Protein AF-A0A8S3ZD71-F1 (afdb_monomer_lite)

Radius of gyration: 23.29 Å; chains: 1; bounding box: 47×66×57 Å

InterPro domains:
  IPR001024 PLAT/LH2 domain [PF01477] (8-64)
  IPR001024 PLAT/LH2 domain [PF01477] (122-186)
  IPR001024 PLAT/LH2 domain [PS50095] (1-66)
  IPR001024 PLAT/LH2 domain [PS50095] (120-187)
  IPR036392 PLAT/LH2 domain superfamily [SSF49723] (3-57)
  IPR036392 PLAT/LH2 domain superfamily [SSF49723] (117-186)
  IPR052970 Inner ear hair cell lipoxygenase homology domain-containing protein [PTHR45901] (2-149)

Secondary structure (DSSP, 8-state):
------------S--EEEEE----SS---EEEEEEEEE-SS-EEEEEEEEEE-TTSTT--SEEEEE-TT--S--TTS------------------------------------PPPS-EEEEEEEEE--SSTT--B-S--EE-EE-STT-B---EE---SS-SSBPTT-EEEEEEEEE--SS--EE-

pLDDT: mean 71.58, std 18.83, range [28.31, 91.5]

Sequence (187 aa):
MDRFVLEAIDLGKLYKMKIRHDNSLINPAWFLDRVEVSDGRDKYVFHCERWLAKNKEDGKIERTLYVKGYDGDMSSSTGTLRSQRFEGSVASLNSMGTSPRPSGRQQAASKENIPEGPTIPYTVKVSTGDGEDNGTDSNVWIRIHGPGKKQTGRKFLELVQQERFEPSSVETFSIEGVDVGEIRSIE

Organism: NCBI:txid100452

Foldseek 3Di:
DDDDDDDDDCPDDFFKDKDFDPCDDDDSKDQDQWDWDDPPPDIFIWGDRDILACPDDPRHRMDMTTGPPDPPDPPRDDDDDDDDDDDDDDDDDDDDDDDDDDDDDDPDPDPPPQADADKDKDKDKDFFAQDQPRKDLDWDWKKWAAPDGDIFPTGTADDDPDNIGGHRDMDIDITIGHCRDDTPDMD

Structure (mmCIF, N/CA/C/O backbone):
data_AF-A0A8S3ZD71-F1
#
_entry.id   AF-A0A8S3ZD71-F1
#
loop_
_atom_site.group_PDB
_atom_site.id
_atom_site.type_symbol
_atom_site.label_atom_id
_atom_site.label_alt_id
_atom_site.label_comp_id
_atom_site.label_asym_id
_atom_site.label_entity_id
_atom_site.label_seq_id
_atom_site.pdbx_PDB_ins_code
_atom_site.Cartn_x
_atom_site.Cartn_y
_atom_site.Cartn_z
_atom_site.occupancy
_atom_site.B_iso_or_equiv
_atom_site.auth_seq_id
_atom_site.auth_comp_id
_atom_site.auth_asym_id
_atom_site.auth_atom_id
_atom_site.pdbx_PDB_model_num
ATOM 1 N N . MET A 1 1 ? 23.411 -7.381 3.455 1.00 57.56 1 MET A N 1
ATOM 2 C CA . MET A 1 1 ? 22.085 -7.001 3.977 1.00 57.56 1 MET A CA 1
ATOM 3 C C . MET A 1 1 ? 21.752 -5.691 3.319 1.00 57.56 1 MET A C 1
ATOM 5 O O . MET A 1 1 ? 22.468 -4.725 3.557 1.00 57.56 1 MET A O 1
ATOM 9 N N . ASP A 1 2 ? 20.735 -5.691 2.472 1.00 67.25 2 ASP A N 1
ATOM 10 C CA . ASP A 1 2 ? 20.299 -4.469 1.811 1.00 67.25 2 ASP A CA 1
ATOM 11 C C . ASP A 1 2 ? 19.441 -3.662 2.782 1.00 67.25 2 ASP A C 1
ATOM 13 O O . ASP A 1 2 ? 18.660 -4.222 3.557 1.00 67.25 2 ASP A O 1
ATOM 17 N N . ARG A 1 3 ? 19.648 -2.346 2.794 1.00 72.06 3 ARG A N 1
ATOM 18 C CA . ARG A 1 3 ? 18.935 -1.415 3.663 1.00 72.06 3 ARG A CA 1
ATOM 19 C C . ARG A 1 3 ? 18.293 -0.357 2.797 1.00 72.06 3 ARG A C 1
ATOM 21 O O . ARG A 1 3 ? 18.967 0.297 2.009 1.00 72.06 3 ARG A O 1
ATOM 28 N N . PHE A 1 4 ? 17.008 -0.165 3.029 1.00 75.94 4 PHE A N 1
ATOM 29 C CA . PHE A 1 4 ? 16.211 0.842 2.363 1.00 75.94 4 PHE A CA 1
ATOM 30 C C . PHE A 1 4 ? 15.562 1.701 3.437 1.00 75.94 4 PHE A C 1
ATOM 32 O O . PHE A 1 4 ? 15.130 1.184 4.470 1.00 75.94 4 PHE A O 1
ATOM 39 N N . VAL A 1 5 ? 15.545 3.008 3.203 1.00 78.12 5 VAL A N 1
ATOM 40 C CA . VAL A 1 5 ? 14.778 3.958 4.002 1.00 78.12 5 VAL A CA 1
ATOM 41 C C . VAL A 1 5 ? 13.603 4.366 3.137 1.00 78.12 5 VAL A C 1
ATOM 43 O O . VAL A 1 5 ? 13.781 4.705 1.970 1.00 78.12 5 VAL A O 1
ATOM 46 N N . LEU A 1 6 ? 12.410 4.242 3.696 1.00 76.88 6 LEU A N 1
ATOM 47 C CA . LEU A 1 6 ? 11.165 4.563 3.026 1.00 76.88 6 LEU A CA 1
ATOM 48 C C . LEU A 1 6 ? 10.455 5.581 3.903 1.00 76.88 6 LEU A C 1
ATOM 50 O O . LEU A 1 6 ? 10.288 5.342 5.101 1.00 76.88 6 LEU A O 1
ATOM 54 N N . GLU A 1 7 ? 10.051 6.699 3.315 1.00 79.19 7 GLU A N 1
ATOM 55 C CA . GLU A 1 7 ? 9.144 7.621 3.982 1.00 79.19 7 GLU A CA 1
ATOM 56 C C . GLU A 1 7 ? 7.738 7.033 3.931 1.00 79.19 7 GLU A C 1
ATOM 58 O O . GLU A 1 7 ? 7.213 6.690 2.871 1.00 79.19 7 GLU A O 1
ATOM 63 N N . ALA A 1 8 ? 7.154 6.848 5.106 1.00 69.50 8 ALA A N 1
ATOM 64 C CA . ALA A 1 8 ? 5.829 6.287 5.260 1.00 69.50 8 ALA A CA 1
ATOM 65 C C . ALA A 1 8 ? 5.117 6.980 6.416 1.00 69.50 8 ALA A C 1
ATOM 67 O O . ALA A 1 8 ? 5.729 7.511 7.343 1.00 69.50 8 ALA A O 1
ATOM 68 N N . ILE A 1 9 ? 3.794 6.947 6.359 1.00 84.31 9 ILE A N 1
ATOM 69 C CA . ILE A 1 9 ? 2.943 7.373 7.463 1.00 84.31 9 ILE A CA 1
ATOM 70 C C . ILE A 1 9 ? 3.115 6.406 8.646 1.00 84.31 9 ILE A C 1
ATOM 72 O O . ILE A 1 9 ? 3.450 5.241 8.438 1.00 84.31 9 ILE A O 1
ATOM 76 N N . ASP A 1 10 ? 2.851 6.856 9.875 1.00 78.56 10 ASP A N 1
ATOM 77 C CA . ASP A 1 10 ? 2.828 5.954 11.034 1.00 78.56 10 ASP A CA 1
ATOM 78 C C . ASP A 1 10 ? 1.728 4.894 10.844 1.00 78.56 10 ASP A C 1
ATOM 80 O O . ASP A 1 10 ? 0.535 5.203 10.867 1.00 78.56 10 ASP A O 1
ATOM 84 N N . LEU A 1 11 ? 2.145 3.649 10.606 1.00 73.94 11 LEU A N 1
ATOM 85 C CA . LEU A 1 11 ? 1.262 2.495 10.420 1.00 73.94 11 LEU A CA 1
ATOM 86 C C . LEU A 1 11 ? 0.849 1.864 11.759 1.00 73.94 11 LEU A C 1
ATOM 88 O O . LEU A 1 11 ? 0.101 0.883 11.775 1.00 73.94 11 LEU A O 1
ATOM 92 N N . GLY A 1 12 ? 1.346 2.398 12.878 1.00 84.25 12 GLY A N 1
ATOM 93 C CA . GLY A 1 12 ? 1.239 1.787 14.190 1.00 84.25 12 GLY A CA 1
ATOM 94 C C . GLY A 1 12 ? 1.970 0.446 14.253 1.00 84.25 12 GLY A C 1
ATOM 95 O O . GLY A 1 12 ? 2.941 0.186 13.539 1.00 84.25 12 GLY A O 1
ATOM 96 N N . LYS A 1 13 ? 1.485 -0.442 15.124 1.00 79.75 13 LYS A N 1
ATOM 97 C CA . LYS A 1 13 ? 2.101 -1.755 15.324 1.00 79.75 13 LYS A CA 1
ATOM 98 C C . LYS A 1 13 ? 1.948 -2.628 14.076 1.00 79.75 13 LYS A C 1
ATOM 100 O O . LYS A 1 13 ? 0.832 -2.930 13.658 1.00 79.75 13 LYS A O 1
ATOM 105 N N . LEU A 1 14 ? 3.066 -3.076 13.504 1.00 79.69 14 LEU A N 1
ATOM 106 C CA . LEU A 1 14 ? 3.056 -3.909 12.301 1.00 79.69 14 LEU A CA 1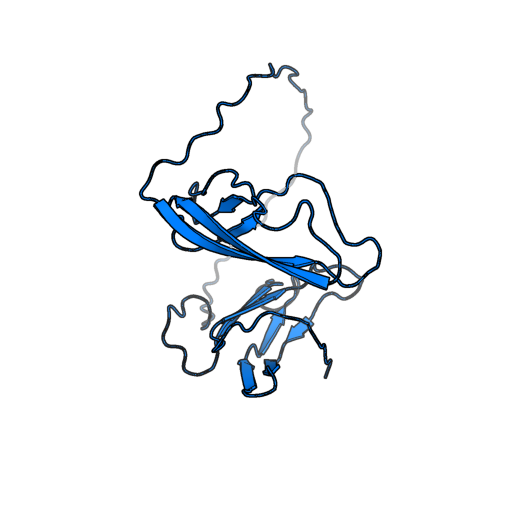
ATOM 107 C C . LEU A 1 14 ? 2.757 -5.376 12.631 1.00 79.69 14 LEU A C 1
ATOM 109 O O . LEU A 1 14 ? 3.384 -5.973 13.507 1.00 79.69 14 LEU A O 1
ATOM 113 N N . TYR A 1 15 ? 1.848 -5.978 11.860 1.00 81.31 15 TYR A N 1
ATOM 114 C CA . TYR A 1 15 ? 1.445 -7.381 12.027 1.00 81.31 15 TYR A CA 1
ATOM 115 C C . TYR A 1 15 ? 1.655 -8.242 10.785 1.00 81.31 15 TYR A C 1
ATOM 117 O O . TYR A 1 15 ? 1.948 -9.428 10.913 1.00 81.31 15 TYR A O 1
ATOM 125 N N . LYS A 1 16 ? 1.514 -7.653 9.592 1.00 84.31 16 LYS A N 1
ATOM 126 C CA . LYS A 1 16 ? 1.554 -8.342 8.299 1.00 84.31 16 LYS A CA 1
ATOM 127 C C . LYS A 1 16 ? 2.348 -7.520 7.293 1.00 84.31 16 LYS A C 1
ATOM 129 O O . LYS A 1 16 ? 2.192 -6.304 7.239 1.00 84.31 16 LYS A O 1
ATOM 134 N N . MET A 1 17 ? 3.121 -8.185 6.446 1.00 83.94 17 MET A N 1
ATOM 135 C CA . MET A 1 17 ? 3.706 -7.588 5.248 1.00 83.94 17 MET A CA 1
ATOM 136 C C . MET A 1 17 ? 3.550 -8.503 4.045 1.00 83.94 17 MET A C 1
ATOM 138 O O . MET A 1 17 ? 3.385 -9.713 4.185 1.00 83.94 17 MET A O 1
ATOM 142 N N . LYS A 1 18 ? 3.630 -7.923 2.851 1.00 88.12 18 LYS A N 1
ATOM 143 C CA . LYS A 1 18 ? 3.681 -8.658 1.594 1.00 88.12 18 LYS A CA 1
ATOM 144 C C . LYS A 1 18 ? 4.924 -8.228 0.827 1.00 88.12 18 LYS A C 1
ATOM 146 O O . LYS A 1 18 ? 5.145 -7.037 0.652 1.00 88.12 18 LYS A O 1
ATOM 151 N N . ILE A 1 19 ? 5.712 -9.195 0.376 1.00 84.88 19 ILE A N 1
ATOM 152 C CA . ILE A 1 19 ? 6.951 -8.970 -0.369 1.00 84.88 19 ILE A CA 1
ATOM 153 C C . ILE A 1 19 ? 6.928 -9.756 -1.673 1.00 84.88 19 ILE A C 1
ATOM 155 O O . ILE A 1 19 ? 6.488 -10.906 -1.693 1.00 84.88 19 ILE A O 1
ATOM 159 N N . ARG A 1 20 ? 7.354 -9.124 -2.770 1.00 91.50 20 ARG A N 1
ATOM 160 C CA . ARG A 1 20 ? 7.282 -9.674 -4.127 1.00 91.50 20 ARG A CA 1
ATOM 161 C C . ARG A 1 20 ? 8.378 -9.100 -5.022 1.00 91.50 20 ARG A C 1
ATOM 163 O O . ARG A 1 20 ? 8.766 -7.953 -4.845 1.00 91.50 20 ARG A O 1
ATOM 170 N N . HIS A 1 21 ? 8.794 -9.874 -6.024 1.00 81.31 21 HIS A N 1
ATOM 171 C CA . HIS A 1 21 ? 9.522 -9.372 -7.194 1.00 81.31 21 HIS A CA 1
ATOM 172 C C . HIS A 1 21 ? 8.729 -9.634 -8.489 1.00 81.31 21 HIS A C 1
ATOM 174 O O . HIS A 1 21 ? 7.776 -10.417 -8.521 1.00 81.31 21 HIS A O 1
ATOM 180 N N . ASP A 1 22 ? 9.096 -8.952 -9.568 1.00 85.06 22 ASP A N 1
ATOM 181 C CA . ASP A 1 22 ? 8.444 -9.031 -10.883 1.00 85.06 22 ASP A CA 1
ATOM 182 C C . ASP A 1 22 ? 8.976 -10.177 -11.767 1.00 85.06 22 ASP A C 1
ATOM 184 O O . ASP A 1 22 ? 8.418 -10.469 -12.825 1.00 85.06 22 ASP A O 1
ATOM 188 N N . ASN A 1 23 ? 10.008 -10.880 -11.293 1.00 84.50 23 ASN A N 1
ATOM 189 C CA . ASN A 1 23 ? 10.720 -11.945 -12.000 1.00 84.50 23 ASN A CA 1
ATOM 190 C C . ASN A 1 23 ? 11.426 -11.468 -13.285 1.00 84.50 23 ASN A C 1
ATOM 192 O O . ASN A 1 23 ? 11.678 -12.276 -14.182 1.00 84.50 23 ASN A O 1
ATOM 196 N N . SER A 1 24 ? 11.747 -10.177 -13.367 1.00 78.94 24 SER A N 1
ATOM 197 C CA . SER A 1 24 ? 12.550 -9.612 -14.450 1.00 78.94 24 SER A CA 1
ATOM 198 C C . SER A 1 24 ? 14.036 -9.962 -14.295 1.00 78.94 24 SER A C 1
ATOM 200 O O . SER A 1 24 ? 14.486 -10.379 -13.227 1.00 78.94 24 SER A O 1
ATOM 202 N N . LEU A 1 25 ? 14.809 -9.729 -15.363 1.00 83.31 25 LEU A N 1
ATOM 203 C CA . LEU A 1 25 ? 16.262 -9.942 -15.458 1.00 83.31 25 LEU A CA 1
ATOM 204 C C . LEU A 1 25 ? 16.698 -11.415 -15.560 1.00 83.31 25 LEU A C 1
ATOM 206 O O . LEU A 1 25 ? 15.897 -12.345 -15.564 1.00 83.31 25 LEU A O 1
ATOM 210 N N . ILE A 1 26 ? 18.008 -11.608 -15.725 1.00 80.31 26 ILE A N 1
ATOM 211 C CA . ILE A 1 26 ? 18.624 -12.890 -16.099 1.00 80.31 26 ILE A CA 1
ATOM 212 C C . ILE A 1 26 ? 18.525 -13.928 -14.967 1.00 80.31 26 ILE A C 1
ATOM 214 O O . ILE A 1 26 ? 18.365 -15.112 -15.244 1.00 80.31 26 ILE A O 1
ATOM 218 N N . ASN A 1 27 ? 18.578 -13.495 -13.702 1.00 82.19 27 ASN A N 1
ATOM 219 C CA . ASN A 1 27 ? 18.561 -14.375 -12.529 1.00 82.19 27 ASN A CA 1
ATOM 220 C C . ASN A 1 27 ? 17.577 -13.867 -11.462 1.00 82.19 27 ASN A C 1
ATOM 222 O O . ASN A 1 27 ? 17.998 -13.305 -10.455 1.00 82.19 27 ASN A O 1
ATOM 226 N N . PRO A 1 28 ? 16.264 -14.071 -11.658 1.00 81.56 28 PRO A N 1
ATOM 227 C CA . PRO A 1 28 ? 15.242 -13.539 -10.760 1.00 81.56 28 PRO A CA 1
ATOM 228 C C . PRO A 1 28 ? 15.062 -14.354 -9.472 1.00 81.56 28 PRO A C 1
ATOM 230 O O . PRO A 1 28 ? 14.238 -13.992 -8.641 1.00 81.56 28 PRO A O 1
ATOM 233 N N . ALA A 1 29 ? 15.757 -15.487 -9.324 1.00 85.25 29 ALA A N 1
ATOM 234 C CA . ALA A 1 29 ? 15.568 -16.376 -8.187 1.00 85.25 29 ALA A CA 1
ATOM 235 C C . ALA A 1 29 ? 16.133 -15.757 -6.904 1.00 85.25 29 ALA A C 1
ATOM 237 O O . ALA A 1 29 ? 17.345 -15.578 -6.784 1.00 85.25 29 ALA A O 1
ATOM 238 N N . TRP A 1 30 ? 15.264 -15.495 -5.929 1.00 85.56 30 TRP A N 1
ATOM 239 C CA . TRP A 1 30 ? 15.642 -14.850 -4.678 1.00 85.56 30 TRP A CA 1
ATOM 240 C C . TRP A 1 30 ? 15.296 -15.731 -3.481 1.00 85.56 30 TRP A C 1
ATOM 242 O O . TRP A 1 30 ? 14.144 -16.112 -3.298 1.00 85.56 30 TRP A O 1
ATOM 252 N N . PHE A 1 31 ? 16.282 -16.072 -2.652 1.00 86.38 31 PHE A N 1
ATOM 253 C CA . PHE A 1 31 ? 16.022 -16.674 -1.345 1.00 86.38 31 PHE A CA 1
ATOM 254 C C . PHE A 1 31 ? 15.909 -15.570 -0.295 1.00 86.38 31 PHE A C 1
ATOM 256 O O . PHE A 1 31 ? 16.873 -14.835 -0.066 1.00 86.38 31 PHE A O 1
ATOM 263 N N . LEU A 1 32 ? 14.742 -15.461 0.340 1.00 80.69 32 LEU A N 1
ATOM 264 C CA . LEU A 1 32 ? 14.488 -14.480 1.386 1.00 80.69 32 LEU A CA 1
ATOM 265 C C . LEU A 1 32 ? 14.493 -15.170 2.751 1.00 80.69 32 LEU A C 1
ATOM 267 O O . LEU A 1 32 ? 13.600 -15.961 3.049 1.00 80.69 32 LEU A O 1
ATOM 271 N N . ASP A 1 33 ? 15.479 -14.827 3.580 1.00 83.62 33 ASP A N 1
ATOM 272 C CA . ASP A 1 33 ? 15.584 -15.283 4.971 1.00 83.62 33 ASP A CA 1
ATOM 273 C C . ASP A 1 33 ? 14.544 -14.581 5.860 1.00 83.62 33 ASP A C 1
ATOM 275 O O . ASP A 1 33 ? 13.588 -15.195 6.332 1.00 83.62 33 ASP A O 1
ATOM 279 N N . ARG A 1 34 ? 14.662 -13.259 6.017 1.00 84.25 34 ARG A N 1
ATOM 280 C CA . ARG A 1 34 ? 13.743 -12.432 6.810 1.00 84.25 34 ARG A CA 1
ATOM 281 C C . ARG A 1 34 ? 13.741 -10.978 6.351 1.00 84.25 34 ARG A C 1
ATOM 283 O O . ARG A 1 34 ? 14.671 -10.535 5.680 1.00 84.25 34 ARG A O 1
ATOM 290 N N . VAL A 1 35 ? 12.731 -10.228 6.783 1.00 83.06 35 VAL A N 1
ATOM 291 C CA . VAL A 1 35 ? 12.658 -8.768 6.644 1.00 83.06 35 VAL A CA 1
ATOM 292 C C . VAL A 1 35 ? 12.605 -8.136 8.030 1.00 83.06 35 VAL A C 1
ATOM 294 O O . VAL A 1 35 ? 11.814 -8.547 8.880 1.00 83.06 35 VAL A O 1
ATOM 297 N N . GLU A 1 36 ? 13.449 -7.132 8.253 1.00 86.00 36 GLU A N 1
ATOM 298 C CA . GLU A 1 36 ? 13.468 -6.338 9.481 1.00 86.00 36 GLU A CA 1
ATOM 299 C C . GLU A 1 36 ? 12.984 -4.922 9.166 1.00 86.00 36 GLU A C 1
ATOM 301 O O . GLU A 1 36 ? 13.575 -4.240 8.331 1.00 86.00 36 GLU A O 1
ATOM 306 N N . VAL A 1 37 ? 11.920 -4.484 9.837 1.00 85.56 37 VAL A N 1
ATOM 307 C CA . VAL A 1 37 ? 11.371 -3.127 9.710 1.00 85.56 37 VAL A CA 1
ATOM 308 C C . VAL A 1 37 ? 11.562 -2.402 11.032 1.00 85.56 37 VAL A C 1
ATOM 310 O O . VAL A 1 37 ? 11.325 -2.980 12.091 1.00 85.56 37 VAL A O 1
ATOM 313 N N . SER A 1 38 ? 11.991 -1.144 10.984 1.00 84.06 38 SER A N 1
ATOM 314 C CA . SER A 1 38 ? 12.045 -0.274 12.156 1.00 84.06 38 SER A CA 1
ATOM 315 C C . SER A 1 38 ? 11.484 1.092 11.802 1.00 84.06 38 SER A C 1
ATOM 317 O O . SER A 1 38 ? 11.800 1.626 10.743 1.00 84.06 38 SER A O 1
ATOM 319 N N . ASP A 1 39 ? 10.668 1.636 12.697 1.00 80.44 39 ASP A N 1
ATOM 320 C CA . ASP A 1 39 ? 10.089 2.980 12.610 1.00 80.44 39 ASP A CA 1
ATOM 321 C C . ASP A 1 39 ? 10.840 3.991 13.507 1.00 80.44 39 ASP A C 1
ATOM 323 O O . ASP A 1 39 ? 10.353 5.087 13.775 1.00 80.44 39 ASP A O 1
ATOM 327 N N . GLY A 1 40 ? 12.018 3.606 14.018 1.00 77.94 40 GLY A N 1
ATOM 328 C CA . GLY A 1 40 ? 12.810 4.374 14.982 1.00 77.94 40 GLY A CA 1
ATOM 329 C C . GLY A 1 40 ? 12.418 4.168 16.451 1.00 77.94 40 GLY A C 1
ATOM 330 O O . GLY A 1 40 ? 13.236 4.450 17.325 1.00 77.94 40 GLY A O 1
ATOM 331 N N . ARG A 1 41 ? 11.220 3.639 16.737 1.00 78.44 41 ARG A N 1
ATOM 332 C CA . ARG A 1 41 ? 10.743 3.305 18.092 1.00 78.44 41 ARG A CA 1
ATOM 333 C C . ARG A 1 41 ? 10.775 1.799 18.331 1.00 78.44 41 ARG A C 1
ATOM 335 O O . ARG A 1 41 ? 11.385 1.337 19.291 1.00 78.44 41 ARG A O 1
ATOM 342 N N . ASP A 1 42 ? 10.173 1.049 17.420 1.00 79.50 42 ASP A N 1
ATOM 343 C CA . ASP A 1 42 ? 10.017 -0.395 17.468 1.00 79.50 42 ASP A CA 1
ATOM 344 C C . ASP A 1 42 ? 10.807 -1.090 16.350 1.00 79.50 42 ASP A C 1
ATOM 346 O O . ASP A 1 42 ? 11.222 -0.504 15.339 1.00 79.50 42 ASP A O 1
ATOM 350 N N . LYS A 1 43 ? 11.026 -2.394 16.544 1.00 83.62 43 LYS A N 1
ATOM 351 C CA . LYS A 1 43 ? 11.642 -3.282 15.558 1.00 83.62 43 LYS A CA 1
ATOM 352 C C . LYS A 1 43 ? 10.756 -4.500 15.328 1.00 83.62 43 LYS A C 1
ATOM 354 O O . LYS A 1 43 ? 10.441 -5.242 16.255 1.00 83.62 43 LYS A O 1
ATOM 359 N N . TYR A 1 44 ? 10.428 -4.743 14.068 1.00 82.25 44 TYR A N 1
ATOM 360 C CA . TYR A 1 44 ? 9.568 -5.827 13.613 1.00 82.25 44 TYR A CA 1
ATOM 361 C C . TYR A 1 44 ? 10.376 -6.804 12.764 1.00 82.25 44 TYR A C 1
ATOM 363 O O . TYR A 1 44 ? 11.109 -6.388 11.867 1.00 82.25 44 TYR A O 1
ATOM 371 N N . VAL A 1 45 ? 10.244 -8.105 13.036 1.00 83.81 45 VAL A N 1
ATOM 372 C CA . VAL A 1 45 ? 10.952 -9.162 12.299 1.00 83.81 45 VAL A CA 1
ATOM 373 C C . VAL A 1 45 ? 9.948 -10.125 11.678 1.00 83.81 45 VAL A C 1
ATOM 375 O O . VAL A 1 45 ? 9.186 -10.788 12.384 1.00 83.81 45 VAL A O 1
ATOM 378 N N . PHE A 1 46 ? 9.995 -10.228 10.353 1.00 84.62 46 PHE A N 1
ATOM 379 C CA . PHE A 1 46 ? 9.162 -11.107 9.540 1.00 84.62 46 PHE A CA 1
ATOM 380 C C . PHE A 1 46 ? 10.033 -12.219 8.954 1.00 84.62 46 PHE A C 1
ATOM 382 O O . PHE A 1 46 ? 10.834 -11.969 8.054 1.00 84.62 46 PHE A O 1
ATOM 389 N N . HIS A 1 47 ? 9.903 -13.437 9.478 1.00 81.88 47 HIS A N 1
ATOM 390 C CA . HIS A 1 47 ? 10.665 -14.593 8.990 1.00 81.88 47 HIS A CA 1
ATOM 391 C C . HIS A 1 47 ? 10.009 -15.157 7.726 1.00 81.88 47 HIS A C 1
ATOM 393 O O . HIS A 1 47 ? 8.781 -15.226 7.647 1.00 81.88 47 HIS A O 1
ATOM 399 N N . CYS A 1 48 ? 10.821 -15.546 6.745 1.00 84.06 48 CYS A N 1
ATOM 400 C CA . CYS A 1 48 ? 10.370 -16.097 5.469 1.00 84.06 48 CYS A CA 1
ATOM 401 C C . CYS A 1 48 ? 11.019 -17.456 5.170 1.00 84.06 48 CYS A C 1
ATOM 403 O O . CYS A 1 48 ? 10.289 -18.413 4.926 1.00 84.06 48 CYS A O 1
ATOM 405 N N . GLU A 1 49 ? 12.355 -17.528 5.191 1.00 86.38 49 GLU A N 1
ATOM 406 C CA . GLU A 1 49 ? 13.193 -18.723 4.968 1.00 86.38 49 GLU A CA 1
ATOM 407 C C . GLU A 1 49 ? 12.828 -19.533 3.709 1.00 86.38 49 GLU A C 1
ATOM 409 O O . GLU A 1 49 ? 12.846 -20.766 3.698 1.00 86.38 49 GLU A O 1
ATOM 414 N N . ARG A 1 50 ? 12.455 -18.839 2.629 1.00 85.81 50 ARG A N 1
ATOM 415 C CA . ARG A 1 50 ? 11.879 -19.458 1.425 1.00 85.81 50 ARG A CA 1
ATOM 416 C C . ARG A 1 50 ? 12.338 -18.795 0.140 1.00 85.81 50 ARG A C 1
ATOM 418 O O . ARG A 1 50 ? 12.708 -17.620 0.112 1.00 85.81 50 ARG A O 1
ATOM 425 N N . TRP A 1 51 ? 12.248 -19.550 -0.950 1.00 87.56 51 TRP A N 1
ATOM 426 C CA . TRP A 1 51 ? 12.472 -19.031 -2.291 1.00 87.56 51 TRP A CA 1
ATOM 427 C C . TRP A 1 51 ? 11.264 -18.210 -2.758 1.00 87.56 51 TRP A C 1
ATOM 429 O O . TRP A 1 51 ? 10.106 -18.622 -2.620 1.00 87.56 51 TRP A O 1
ATOM 439 N N . LEU A 1 52 ? 11.554 -17.041 -3.321 1.00 86.25 52 LEU A N 1
ATOM 440 C CA . LEU A 1 52 ? 10.693 -16.264 -4.196 1.00 86.25 52 LEU A CA 1
ATOM 441 C C . LEU A 1 52 ? 11.267 -16.435 -5.609 1.00 86.25 52 LEU A C 1
ATOM 443 O O . LEU A 1 52 ? 12.181 -15.720 -6.012 1.00 86.25 52 LEU A O 1
ATOM 447 N N . ALA A 1 53 ? 10.842 -17.484 -6.311 1.00 88.06 53 ALA A N 1
ATOM 448 C CA . ALA A 1 53 ? 11.338 -17.808 -7.644 1.00 88.06 53 ALA A CA 1
ATOM 449 C C . ALA A 1 53 ? 10.387 -18.767 -8.364 1.00 88.06 53 ALA A C 1
ATOM 451 O O . ALA A 1 53 ? 9.984 -19.781 -7.800 1.00 88.06 53 ALA A O 1
ATOM 452 N N . LYS A 1 54 ? 10.103 -18.525 -9.649 1.00 86.62 54 LYS A N 1
ATOM 453 C CA . LYS A 1 54 ? 9.263 -19.436 -10.456 1.00 86.62 54 LYS A CA 1
ATOM 454 C C . LYS A 1 54 ? 9.876 -20.824 -10.665 1.00 86.62 54 LYS A C 1
ATOM 456 O O . LYS A 1 54 ? 9.153 -21.780 -10.914 1.00 86.62 54 LYS A O 1
ATOM 461 N N . ASN A 1 55 ? 11.202 -20.927 -10.603 1.00 86.56 55 ASN A N 1
ATOM 462 C CA . ASN A 1 55 ? 11.961 -22.144 -10.896 1.00 86.56 55 ASN A CA 1
ATOM 463 C C . ASN A 1 55 ? 12.525 -22.840 -9.643 1.00 86.56 55 ASN A C 1
ATOM 465 O O . ASN A 1 55 ? 13.351 -23.746 -9.775 1.00 86.56 55 ASN A O 1
ATOM 469 N N . LYS A 1 56 ? 12.130 -22.419 -8.435 1.00 88.31 56 LYS A N 1
ATOM 470 C CA . LYS A 1 56 ? 12.546 -23.043 -7.171 1.00 88.31 56 LYS A CA 1
ATOM 471 C C . LYS A 1 56 ? 11.342 -23.259 -6.262 1.00 88.31 56 LYS A C 1
ATOM 473 O O . LYS A 1 56 ? 10.359 -22.531 -6.330 1.00 88.31 56 LYS A O 1
ATOM 478 N N . GLU A 1 57 ? 11.475 -24.241 -5.378 1.00 89.81 57 GLU A N 1
ATOM 479 C CA . GLU A 1 57 ? 10.521 -24.534 -4.308 1.00 89.81 57 GLU A CA 1
ATOM 480 C C . GLU A 1 57 ? 9.063 -24.647 -4.795 1.00 89.81 57 GLU A C 1
ATOM 482 O O . GLU A 1 57 ? 8.738 -25.591 -5.506 1.00 89.81 57 GLU A O 1
ATOM 487 N N . ASP A 1 58 ? 8.185 -23.718 -4.414 1.00 90.12 58 ASP A N 1
ATOM 488 C CA . ASP A 1 58 ? 6.757 -23.730 -4.745 1.00 90.12 58 ASP A CA 1
ATOM 489 C C . ASP A 1 58 ? 6.400 -22.801 -5.915 1.00 90.12 58 ASP A C 1
ATOM 491 O O . ASP A 1 58 ? 5.220 -22.563 -6.178 1.00 90.12 58 ASP A O 1
ATOM 495 N N . GLY A 1 59 ? 7.403 -22.257 -6.609 1.00 86.81 59 GLY A N 1
ATOM 496 C CA . GLY A 1 59 ? 7.209 -21.415 -7.786 1.00 86.81 59 GLY A CA 1
ATOM 497 C C . GLY A 1 59 ? 6.630 -20.027 -7.490 1.00 86.81 59 GLY A C 1
ATOM 498 O O . GLY A 1 59 ? 6.300 -19.294 -8.428 1.00 86.81 59 GLY A O 1
ATOM 499 N N . LYS A 1 60 ? 6.458 -19.645 -6.217 1.00 87.50 60 LYS A N 1
ATOM 500 C CA . LYS A 1 60 ? 5.889 -18.344 -5.844 1.00 87.50 60 LYS A CA 1
ATOM 501 C C . LYS A 1 60 ? 6.958 -17.262 -5.900 1.00 87.50 60 LYS A C 1
ATOM 503 O O . LYS A 1 60 ? 8.088 -17.492 -5.503 1.00 87.50 60 LYS A O 1
ATOM 508 N N . ILE A 1 61 ? 6.576 -16.069 -6.347 1.00 87.69 61 ILE A N 1
ATOM 509 C CA . ILE A 1 61 ? 7.426 -14.859 -6.376 1.00 87.69 61 ILE A CA 1
ATOM 510 C C . ILE A 1 61 ? 6.964 -13.798 -5.367 1.00 87.69 61 ILE A C 1
ATOM 512 O O . ILE A 1 61 ? 7.483 -12.688 -5.346 1.00 87.69 61 ILE A O 1
ATOM 516 N N . GLU A 1 62 ? 5.957 -14.137 -4.556 1.00 89.44 62 GLU A N 1
ATOM 517 C CA . GLU A 1 62 ? 5.327 -13.292 -3.541 1.00 89.44 62 GLU A CA 1
ATOM 518 C C . GLU A 1 62 ? 5.152 -14.087 -2.239 1.00 89.44 62 GLU A C 1
ATOM 520 O O . GLU A 1 62 ? 4.795 -15.270 -2.270 1.00 89.44 62 GLU A O 1
ATOM 525 N N . ARG A 1 63 ? 5.350 -13.426 -1.095 1.00 82.88 63 ARG A N 1
ATOM 526 C CA . ARG A 1 63 ? 5.079 -13.957 0.246 1.00 82.88 63 ARG A CA 1
ATOM 527 C C . ARG A 1 63 ? 4.301 -12.946 1.073 1.00 82.88 63 ARG A C 1
ATOM 529 O O . ARG A 1 63 ? 4.616 -11.763 1.055 1.00 82.88 63 ARG A O 1
ATOM 536 N N . THR A 1 64 ? 3.312 -13.432 1.818 1.00 85.94 64 THR A N 1
ATOM 537 C CA . THR A 1 64 ? 2.689 -12.681 2.916 1.00 85.94 64 THR A CA 1
ATOM 538 C C . THR A 1 64 ? 3.267 -13.218 4.219 1.00 85.94 64 THR A C 1
ATOM 540 O O . THR A 1 64 ? 3.212 -14.425 4.450 1.00 85.94 64 THR A O 1
ATOM 543 N N . LEU A 1 65 ? 3.871 -12.343 5.019 1.00 82.75 65 LEU A N 1
ATOM 544 C CA . LEU A 1 65 ? 4.586 -12.673 6.249 1.00 82.75 65 LE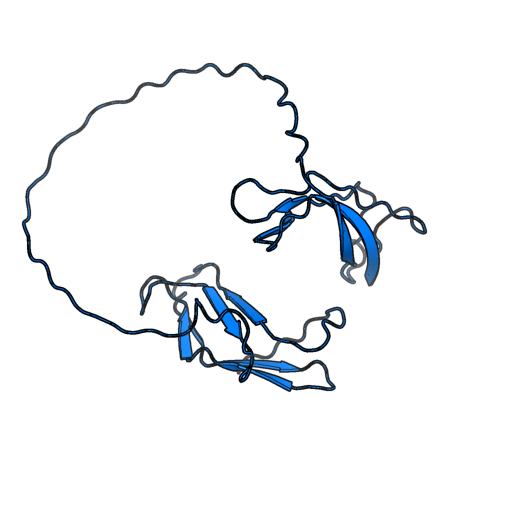U A CA 1
ATOM 545 C C . LEU A 1 65 ? 3.913 -11.986 7.432 1.00 82.75 65 LEU A C 1
ATOM 547 O O . LEU A 1 65 ? 3.377 -10.887 7.287 1.00 82.75 65 LEU A O 1
ATOM 551 N N . TYR A 1 66 ? 4.007 -12.603 8.604 1.00 82.88 66 TYR A N 1
ATOM 552 C CA . TYR A 1 66 ? 3.427 -12.087 9.837 1.00 82.88 66 TYR A CA 1
ATOM 553 C C . TYR A 1 66 ? 4.497 -11.956 10.917 1.00 82.88 66 TYR A C 1
ATOM 555 O O . TYR A 1 66 ? 5.479 -12.704 10.924 1.00 82.88 66 TYR A O 1
ATOM 563 N N . VAL A 1 67 ? 4.325 -10.991 11.819 1.00 80.00 67 VAL A N 1
ATOM 564 C CA . VAL A 1 67 ? 5.210 -10.857 12.979 1.00 80.00 67 VAL A CA 1
ATOM 565 C C . VAL A 1 67 ? 5.022 -12.062 13.908 1.00 80.00 67 VAL A C 1
ATOM 567 O O . VAL A 1 67 ? 3.920 -12.597 14.048 1.00 80.00 67 VAL A O 1
ATOM 570 N N . LYS A 1 68 ? 6.106 -12.516 14.543 1.00 68.50 68 LYS A N 1
ATOM 571 C CA . LYS A 1 68 ? 6.065 -13.649 15.477 1.00 68.50 68 LYS A CA 1
ATOM 572 C C . LYS A 1 68 ? 5.063 -13.369 16.609 1.00 68.50 68 LYS A C 1
ATOM 574 O O . LYS A 1 68 ? 5.178 -12.347 17.279 1.00 68.50 68 LYS A O 1
ATOM 579 N N . GLY A 1 69 ? 4.115 -14.284 16.827 1.00 59.72 69 GLY A N 1
ATOM 580 C CA . GLY A 1 69 ? 3.057 -14.143 17.840 1.00 59.72 69 GLY A CA 1
ATOM 581 C C . GLY A 1 69 ? 1.780 -13.444 17.356 1.00 59.72 69 GLY A C 1
ATOM 582 O O . GLY A 1 69 ? 0.959 -13.053 18.177 1.00 59.72 69 GLY A O 1
ATOM 583 N N . TYR A 1 70 ? 1.606 -13.253 16.046 1.00 58.47 70 TYR A N 1
ATOM 584 C CA . TYR A 1 70 ? 0.317 -12.862 15.478 1.00 58.47 70 TYR A CA 1
ATOM 585 C C . TYR A 1 70 ? -0.625 -14.077 15.385 1.00 58.47 70 TYR A C 1
ATOM 587 O O . TYR A 1 70 ? -0.367 -14.980 14.594 1.00 58.47 70 TYR A O 1
ATOM 595 N N . ASP A 1 71 ? -1.714 -14.073 16.162 1.00 51.69 71 ASP A N 1
ATOM 596 C CA . ASP A 1 71 ? -2.728 -15.148 16.214 1.00 51.69 71 ASP A CA 1
ATOM 597 C C . ASP A 1 71 ? -3.870 -14.995 15.178 1.00 51.69 71 ASP A C 1
ATOM 599 O O . ASP A 1 71 ? -4.861 -15.724 15.220 1.00 51.69 71 ASP A O 1
ATOM 603 N N . GLY A 1 72 ? -3.782 -14.031 14.252 1.00 53.34 72 GLY A N 1
ATOM 604 C CA . GLY A 1 72 ? -4.772 -13.873 13.175 1.00 53.34 72 GLY A CA 1
ATOM 605 C C . GLY A 1 72 ? -4.653 -14.954 12.090 1.00 53.34 72 GLY A C 1
ATOM 606 O O . GLY A 1 72 ? -3.643 -15.649 12.024 1.00 53.34 72 GLY A O 1
ATOM 607 N N . ASP A 1 73 ? -5.681 -15.090 11.235 1.00 47.19 73 ASP A N 1
ATOM 608 C CA . ASP A 1 73 ? -5.833 -16.179 10.246 1.00 47.19 73 ASP A CA 1
ATOM 609 C C . ASP A 1 73 ? -4.523 -16.510 9.493 1.00 47.19 73 ASP A C 1
ATOM 611 O O . ASP A 1 73 ? -4.073 -15.784 8.602 1.00 47.19 73 ASP A O 1
ATOM 615 N N . MET A 1 74 ? -3.904 -17.622 9.904 1.00 48.66 74 MET A N 1
ATOM 616 C CA . MET A 1 74 ? -2.548 -18.064 9.556 1.00 48.66 74 MET A CA 1
ATOM 617 C C . MET A 1 74 ? -2.521 -18.968 8.312 1.00 48.66 74 MET A C 1
ATOM 619 O O . MET A 1 74 ? -1.560 -19.708 8.081 1.00 48.66 74 MET A O 1
ATOM 623 N N . SER A 1 75 ? -3.576 -18.918 7.495 1.00 47.75 75 SER A N 1
ATOM 624 C CA . SER A 1 75 ? -3.853 -19.872 6.413 1.00 47.75 75 SER A CA 1
ATOM 625 C C . SER A 1 75 ? -2.811 -19.919 5.282 1.00 47.75 75 SER A C 1
ATOM 627 O O . SER A 1 75 ? -2.891 -20.790 4.415 1.00 47.75 75 SER A O 1
ATOM 629 N N . SER A 1 76 ? -1.787 -19.056 5.283 1.00 47.16 76 SER A N 1
ATOM 630 C CA . SER A 1 76 ? -0.722 -19.064 4.268 1.00 47.16 76 SER A CA 1
ATOM 631 C C . SER A 1 76 ? 0.671 -19.475 4.753 1.00 47.16 76 SER A C 1
ATOM 633 O O . SER A 1 76 ? 1.595 -19.502 3.937 1.00 47.16 76 SER A O 1
ATOM 635 N N . SER A 1 77 ? 0.855 -19.809 6.032 1.00 48.03 77 SER A N 1
ATOM 636 C CA . SER A 1 77 ? 2.178 -20.140 6.581 1.00 48.03 77 SER A CA 1
ATOM 637 C C . SER A 1 77 ? 2.153 -21.401 7.445 1.00 48.03 77 SER A C 1
ATOM 639 O O . SER A 1 77 ? 2.182 -21.319 8.663 1.00 48.03 77 SER A O 1
ATOM 641 N N . THR A 1 78 ? 2.106 -22.574 6.806 1.00 40.72 78 THR A N 1
ATOM 642 C CA . THR A 1 78 ? 2.745 -23.837 7.251 1.00 40.72 78 THR A CA 1
ATOM 643 C C . THR A 1 78 ? 2.583 -24.903 6.158 1.00 40.72 78 THR A C 1
ATOM 645 O O . THR A 1 78 ? 1.505 -25.086 5.601 1.00 40.72 78 THR A O 1
ATOM 648 N N . GLY A 1 79 ? 3.677 -25.576 5.788 1.00 42.19 79 GLY A N 1
ATOM 649 C CA . GLY A 1 79 ? 3.694 -26.619 4.757 1.00 42.19 79 GLY A CA 1
ATOM 650 C C . GLY A 1 79 ? 3.549 -28.034 5.320 1.00 42.19 79 GLY A C 1
ATOM 651 O O . GLY A 1 79 ? 3.849 -28.278 6.482 1.00 42.19 79 GLY A O 1
ATOM 652 N N . THR A 1 80 ? 3.171 -28.990 4.469 1.00 32.25 80 THR A N 1
ATOM 653 C CA . THR A 1 80 ? 3.660 -30.379 4.516 1.00 32.25 80 THR A CA 1
ATOM 654 C C . THR A 1 80 ? 3.538 -30.978 3.115 1.00 32.25 80 THR A C 1
ATOM 656 O O . THR A 1 80 ? 2.449 -31.066 2.552 1.00 32.25 80 THR A O 1
ATOM 659 N N . LEU A 1 81 ? 4.672 -31.390 2.548 1.00 39.03 81 LEU A N 1
ATOM 660 C CA . LEU A 1 81 ? 4.722 -32.290 1.401 1.00 39.03 81 LEU A CA 1
ATOM 661 C C . LEU A 1 81 ? 4.013 -33.597 1.781 1.00 39.03 81 LEU A C 1
ATOM 663 O O . LEU A 1 81 ? 4.492 -34.326 2.648 1.00 39.03 81 LEU A O 1
ATOM 667 N N . ARG A 1 82 ? 2.919 -33.941 1.097 1.00 31.72 82 ARG A N 1
ATOM 668 C CA . ARG A 1 82 ? 2.505 -35.341 0.962 1.00 31.72 82 ARG A CA 1
ATOM 669 C C . ARG A 1 82 ? 2.495 -35.715 -0.511 1.00 31.72 82 ARG A C 1
ATOM 671 O O . ARG A 1 82 ? 1.620 -35.333 -1.278 1.00 31.72 82 ARG A O 1
ATOM 678 N N . SER A 1 83 ? 3.543 -36.449 -0.866 1.00 38.25 83 SER A N 1
ATOM 679 C CA . SER A 1 83 ? 3.649 -37.263 -2.066 1.00 38.25 83 SER A CA 1
ATOM 680 C C . SER A 1 83 ? 2.424 -38.168 -2.195 1.00 38.25 83 SER A C 1
ATOM 682 O O . SER A 1 83 ? 2.175 -38.996 -1.321 1.00 38.25 83 SER A O 1
ATOM 684 N N . GLN A 1 84 ? 1.704 -38.041 -3.306 1.00 38.97 84 GLN A N 1
ATOM 685 C CA . GLN A 1 84 ? 0.990 -39.152 -3.922 1.00 38.97 84 GLN A CA 1
ATOM 686 C C . GLN A 1 84 ? 1.234 -39.091 -5.427 1.00 38.97 84 GLN A C 1
ATOM 688 O O . GLN A 1 84 ? 0.533 -38.450 -6.202 1.00 38.97 84 GLN A O 1
ATOM 693 N N . ARG A 1 85 ? 2.334 -39.747 -5.789 1.00 34.44 85 ARG A N 1
ATOM 694 C CA . ARG A 1 85 ? 2.542 -40.514 -7.016 1.00 34.44 85 ARG A CA 1
ATOM 695 C C . ARG A 1 85 ? 1.218 -40.885 -7.707 1.00 34.44 85 ARG A C 1
ATOM 697 O O . ARG A 1 85 ? 0.411 -41.594 -7.110 1.00 34.44 85 ARG A O 1
ATOM 704 N N . PHE A 1 86 ? 1.061 -40.505 -8.973 1.00 33.47 86 PHE A N 1
ATOM 705 C CA . PHE A 1 86 ? 0.351 -41.340 -9.938 1.00 33.47 86 PHE A CA 1
ATOM 706 C C . PHE A 1 86 ? 1.040 -41.266 -11.301 1.00 33.47 86 PHE A C 1
ATOM 708 O O . PHE A 1 86 ? 1.239 -40.198 -11.876 1.00 33.47 86 PHE A O 1
ATOM 715 N N . GLU A 1 87 ? 1.478 -42.442 -11.737 1.00 28.31 87 GLU A N 1
ATOM 716 C CA . GLU A 1 87 ? 1.993 -42.767 -13.061 1.00 28.31 87 GLU A CA 1
ATOM 717 C C . GLU A 1 87 ? 0.868 -42.665 -14.099 1.00 28.31 87 GLU A C 1
ATOM 719 O O . GLU A 1 87 ? -0.280 -42.973 -13.784 1.00 28.31 87 GLU A O 1
ATOM 724 N N . GLY A 1 88 ? 1.186 -42.319 -15.351 1.00 28.86 88 GLY A N 1
ATOM 725 C CA . GLY A 1 88 ? 0.241 -42.590 -16.437 1.00 28.86 88 GLY A CA 1
ATOM 726 C C . GLY A 1 88 ? 0.413 -41.802 -17.728 1.00 28.86 88 GLY A C 1
ATOM 727 O O . GLY A 1 88 ? -0.308 -40.846 -17.961 1.00 28.86 88 GLY A O 1
ATOM 728 N N . SER A 1 89 ? 1.275 -42.335 -18.593 1.00 34.03 89 SER A N 1
ATOM 729 C CA . SER A 1 89 ? 1.122 -42.414 -20.054 1.00 34.03 89 SER A CA 1
ATOM 730 C C . SER A 1 89 ? 1.266 -41.179 -20.954 1.00 34.03 89 SER A C 1
ATOM 732 O O . SER A 1 89 ? 0.479 -40.240 -20.979 1.00 34.03 89 SER A O 1
ATOM 734 N N . VAL A 1 90 ? 2.264 -41.325 -21.824 1.00 36.09 90 VAL A N 1
ATOM 735 C CA . VAL A 1 90 ? 2.503 -40.628 -23.086 1.00 36.09 90 VAL A CA 1
ATOM 736 C C . VAL A 1 90 ? 1.519 -41.075 -24.178 1.00 36.09 90 VAL A C 1
ATOM 738 O O . VAL A 1 90 ? 1.299 -42.270 -24.354 1.00 36.09 90 VAL A O 1
ATOM 741 N N . ALA A 1 91 ? 0.982 -40.120 -24.939 1.00 35.34 91 ALA A N 1
ATOM 742 C CA . ALA A 1 91 ? 0.526 -40.246 -26.333 1.00 35.34 91 ALA A CA 1
ATOM 743 C C . ALA A 1 91 ? 0.161 -38.822 -26.803 1.00 35.34 91 ALA A C 1
ATOM 745 O O . ALA A 1 91 ? -0.711 -38.194 -26.218 1.00 35.34 91 ALA A O 1
ATOM 746 N N . SER A 1 92 ? 0.937 -38.158 -27.657 1.00 33.06 92 SER A N 1
ATOM 747 C CA . SER A 1 92 ? 1.034 -38.304 -29.120 1.00 33.06 92 SER A CA 1
ATOM 748 C C . SER A 1 92 ? 0.438 -37.071 -29.810 1.00 33.06 92 SER A C 1
ATOM 750 O O . SER A 1 92 ? -0.562 -36.507 -29.384 1.00 33.06 92 SER A O 1
ATOM 752 N N . LEU A 1 93 ? 1.155 -36.646 -30.845 1.00 35.91 93 LEU A N 1
ATOM 753 C CA . LEU A 1 93 ? 1.045 -35.408 -31.613 1.00 35.91 93 LEU A CA 1
ATOM 754 C C . LEU A 1 93 ? -0.164 -35.360 -32.568 1.00 35.91 93 LEU A C 1
ATOM 756 O O . LEU A 1 93 ? -0.777 -36.390 -32.844 1.00 35.91 93 LEU A O 1
ATOM 760 N N . ASN A 1 94 ? -0.335 -34.163 -33.160 1.00 34.84 94 ASN A N 1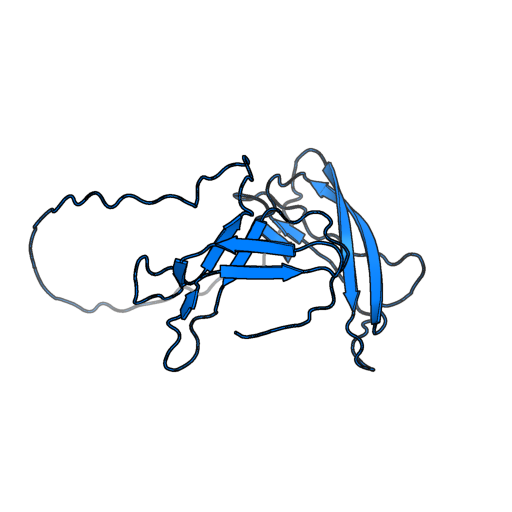
ATOM 761 C CA . ASN A 1 94 ? -1.075 -33.765 -34.382 1.00 34.84 94 ASN A CA 1
ATOM 762 C C . ASN A 1 94 ? -2.358 -32.966 -34.064 1.00 34.84 94 ASN A C 1
ATOM 764 O O . ASN A 1 94 ? -3.053 -33.289 -33.116 1.00 34.84 94 ASN A O 1
ATOM 768 N N . SER A 1 95 ? -2.792 -31.926 -34.786 1.00 35.25 95 SER A N 1
ATOM 769 C CA . SER A 1 95 ? -2.345 -31.226 -36.001 1.00 35.25 95 SER A CA 1
ATOM 770 C C . SER A 1 95 ? -3.156 -29.912 -36.134 1.00 35.25 95 SER A C 1
ATOM 772 O O . SER A 1 95 ? -4.200 -29.757 -35.511 1.00 35.25 95 SER A O 1
ATOM 774 N N . MET A 1 96 ? -2.642 -28.999 -36.964 1.00 33.62 96 MET A N 1
ATOM 775 C CA . MET A 1 96 ? -3.156 -27.710 -37.463 1.00 33.62 96 MET A CA 1
ATOM 776 C C . MET A 1 96 ? -4.682 -27.546 -37.630 1.00 33.62 96 MET A C 1
ATOM 778 O O . MET A 1 96 ? -5.372 -28.468 -38.056 1.00 33.62 96 MET A 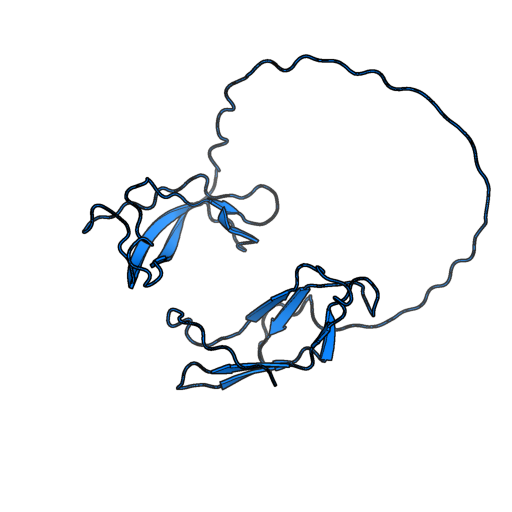O 1
ATOM 782 N N . GLY A 1 97 ? -5.159 -26.299 -37.475 1.00 30.89 97 GLY A N 1
ATOM 783 C CA . GLY A 1 97 ? -6.482 -25.865 -37.950 1.00 30.89 97 GLY A CA 1
ATOM 784 C C . GLY A 1 97 ? -6.823 -24.389 -37.681 1.00 30.89 97 GLY A C 1
ATOM 785 O O . GLY A 1 97 ? -7.367 -24.059 -36.638 1.00 30.89 97 GLY A O 1
ATOM 786 N N . THR A 1 98 ? -6.464 -23.525 -38.634 1.00 30.02 98 THR A N 1
ATOM 787 C CA . THR A 1 98 ? -7.050 -22.225 -39.054 1.00 30.02 98 THR A CA 1
ATOM 788 C C . THR A 1 98 ? -8.128 -21.504 -38.210 1.00 30.02 98 THR A C 1
ATOM 790 O O . THR A 1 98 ? -9.226 -22.014 -38.005 1.00 30.02 98 THR A O 1
ATOM 793 N N . SER A 1 99 ? -7.870 -20.220 -37.914 1.00 33.97 99 SER A N 1
ATOM 794 C CA . SER A 1 99 ? -8.861 -19.178 -37.561 1.00 33.97 99 SER A CA 1
ATOM 795 C C . SER A 1 99 ? -9.839 -18.881 -38.715 1.00 33.97 99 SER A C 1
ATOM 797 O O . SER A 1 99 ? -9.446 -19.003 -39.878 1.00 33.97 99 SER A O 1
ATOM 799 N N . PRO A 1 100 ? -11.062 -18.380 -38.436 1.00 37.72 100 PRO A N 1
ATOM 800 C CA . PRO A 1 100 ? -11.261 -16.929 -38.558 1.00 37.72 100 PRO A CA 1
ATOM 801 C C . PRO A 1 100 ? -12.209 -16.268 -37.527 1.00 37.72 100 PRO A C 1
ATOM 803 O O . PRO A 1 100 ? -13.050 -16.877 -36.875 1.00 37.72 100 PRO A O 1
ATOM 806 N N . ARG A 1 101 ? -12.006 -14.952 -37.434 1.00 32.59 101 ARG A N 1
ATOM 807 C CA . ARG A 1 101 ? -12.605 -13.884 -36.611 1.00 32.59 101 ARG A CA 1
ATOM 808 C C . ARG A 1 101 ? -14.107 -13.646 -36.880 1.00 32.59 101 ARG A C 1
ATOM 810 O O . ARG A 1 101 ? -14.512 -13.742 -38.034 1.00 32.59 101 ARG A O 1
ATOM 817 N N . PRO A 1 102 ? -14.862 -13.098 -35.905 1.00 36.72 102 PRO A N 1
ATOM 818 C CA . PRO A 1 102 ? -15.904 -12.127 -36.229 1.00 36.72 102 PRO A CA 1
ATOM 819 C C . PRO A 1 102 ? -15.661 -10.779 -35.536 1.00 36.72 102 PRO A C 1
ATOM 821 O O . PRO A 1 102 ? -15.443 -10.673 -34.330 1.00 36.72 102 PRO A O 1
ATOM 824 N N . SER A 1 103 ? -15.676 -9.731 -36.354 1.00 39.47 103 SER A N 1
ATOM 825 C CA . SER A 1 103 ? -15.713 -8.321 -35.982 1.00 39.47 103 SER A CA 1
ATOM 826 C C . SER A 1 103 ? -17.151 -7.882 -35.719 1.00 39.47 103 SER A C 1
ATOM 828 O O . SER A 1 103 ? -18.008 -8.047 -36.582 1.00 39.47 103 SER A O 1
ATOM 830 N N . GLY A 1 104 ? -17.390 -7.255 -34.570 1.00 41.53 104 GLY A N 1
ATOM 831 C CA . GLY A 1 104 ? -18.638 -6.553 -34.287 1.00 41.53 104 GLY A CA 1
ATOM 832 C C . GLY A 1 104 ? -18.845 -6.377 -32.791 1.00 41.53 104 GLY A C 1
ATOM 833 O O . GLY A 1 104 ? -19.371 -7.268 -32.133 1.00 41.53 104 GLY A O 1
ATOM 834 N N . ARG A 1 105 ? -18.446 -5.230 -32.234 1.00 38.25 105 ARG A N 1
ATOM 835 C CA . ARG A 1 105 ? -18.901 -4.830 -30.899 1.00 38.25 105 ARG A CA 1
ATOM 836 C C . ARG A 1 105 ? -19.369 -3.383 -30.938 1.00 38.25 105 ARG A C 1
ATOM 838 O O . ARG A 1 105 ? -18.571 -2.458 -31.038 1.00 38.25 105 ARG A O 1
ATOM 845 N N . GLN A 1 106 ? -20.691 -3.249 -30.905 1.00 42.38 106 GLN A N 1
ATOM 846 C CA . GLN A 1 106 ? -21.419 -2.033 -30.571 1.00 42.38 106 GLN A CA 1
ATOM 847 C C . GLN A 1 106 ? -20.861 -1.461 -29.260 1.00 42.38 106 GLN A C 1
ATOM 849 O O . GLN A 1 106 ? -20.700 -2.196 -28.282 1.00 42.38 106 GLN A O 1
ATOM 854 N N . GLN A 1 107 ? -20.568 -0.160 -29.236 1.00 41.78 107 GLN A N 1
ATOM 855 C CA . GLN A 1 107 ? -20.344 0.570 -27.992 1.00 41.78 107 GLN A CA 1
ATOM 856 C C . GLN A 1 107 ? -21.692 0.720 -27.285 1.00 41.78 107 GLN A C 1
ATOM 858 O O . GLN A 1 107 ? -22.469 1.625 -27.572 1.00 41.78 107 GLN A O 1
ATOM 863 N N . ALA A 1 108 ? -21.980 -0.201 -26.371 1.00 37.75 108 ALA A N 1
ATOM 864 C CA . ALA A 1 108 ? -22.959 0.028 -25.324 1.00 37.75 108 ALA A CA 1
ATOM 865 C C . ALA A 1 108 ? -22.235 0.747 -24.182 1.00 37.75 108 ALA A C 1
ATOM 867 O O . ALA A 1 108 ? -21.303 0.188 -23.600 1.00 37.75 108 ALA A O 1
ATOM 868 N N . ALA A 1 109 ? -22.646 1.979 -23.878 1.00 41.19 109 ALA A N 1
ATOM 869 C CA . ALA A 1 109 ? -22.264 2.669 -22.654 1.00 41.19 109 ALA A CA 1
ATOM 870 C C . ALA A 1 109 ? -22.618 1.764 -21.463 1.00 41.19 109 ALA A C 1
ATOM 872 O O . ALA A 1 109 ? -23.791 1.533 -21.159 1.00 41.19 109 ALA A O 1
ATOM 873 N N . SER A 1 110 ? -21.601 1.166 -20.842 1.00 39.56 110 SER A N 1
ATOM 874 C CA . SER A 1 110 ? -21.787 0.284 -19.700 1.00 39.56 110 SER A CA 1
ATOM 875 C C . SER A 1 110 ? -22.276 1.121 -18.529 1.00 39.56 110 SER A C 1
ATOM 877 O O . SER A 1 110 ? -21.513 1.917 -17.984 1.00 39.56 110 SER A O 1
ATOM 879 N N . LYS A 1 111 ? -23.542 0.926 -18.146 1.00 43.59 111 LYS A N 1
ATOM 880 C CA . LYS A 1 111 ? -24.064 1.291 -16.829 1.00 43.59 111 LYS A CA 1
ATOM 881 C C . LYS A 1 111 ? -23.063 0.778 -15.793 1.00 43.59 111 LYS A C 1
ATOM 883 O O . LYS A 1 111 ? -22.919 -0.437 -15.640 1.00 43.59 111 LYS A O 1
ATOM 888 N N . GLU A 1 112 ? -22.309 1.680 -15.172 1.00 54.75 112 GLU A N 1
ATOM 889 C CA . GLU A 1 112 ? -21.389 1.317 -14.100 1.00 54.75 112 GLU A CA 1
ATOM 890 C C . GLU A 1 112 ? -22.251 0.681 -13.004 1.00 54.75 112 GLU A C 1
ATOM 892 O O . GLU A 1 112 ? -23.216 1.287 -12.541 1.00 54.75 112 GLU A O 1
ATOM 897 N N . ASN A 1 113 ? -22.012 -0.600 -12.710 1.00 55.94 113 ASN A N 1
ATOM 898 C CA . ASN A 1 113 ? -22.768 -1.338 -11.700 1.00 55.94 113 ASN A CA 1
ATOM 899 C C . ASN A 1 113 ? -22.573 -0.594 -10.375 1.00 55.94 113 ASN A C 1
ATOM 901 O O . ASN A 1 113 ? -21.468 -0.632 -9.831 1.00 55.94 113 ASN A O 1
ATOM 905 N N . ILE A 1 114 ? -23.600 0.113 -9.896 1.00 61.00 114 ILE A N 1
ATOM 906 C CA . ILE A 1 114 ? -23.565 0.743 -8.577 1.00 61.00 114 ILE A CA 1
ATOM 907 C C . ILE A 1 114 ? -23.451 -0.412 -7.579 1.00 61.00 114 ILE A C 1
ATOM 909 O O . ILE A 1 114 ? -24.327 -1.277 -7.570 1.00 61.00 114 ILE A O 1
ATOM 913 N N . PRO A 1 115 ? -22.361 -0.505 -6.805 1.00 66.94 115 PRO A N 1
ATOM 914 C CA . PRO A 1 115 ? -22.215 -1.590 -5.855 1.00 66.94 115 PRO A CA 1
ATOM 915 C C . PRO A 1 115 ? -23.293 -1.450 -4.773 1.00 66.94 115 PRO A C 1
ATOM 917 O O . PRO A 1 115 ? -23.425 -0.400 -4.150 1.00 66.94 115 PRO A O 1
ATOM 920 N N . GLU A 1 116 ? -24.087 -2.502 -4.585 1.00 69.75 116 GLU A N 1
ATOM 921 C CA . GLU A 1 116 ? -25.134 -2.570 -3.564 1.00 69.75 116 GLU A CA 1
ATOM 922 C C . GLU A 1 116 ? -24.567 -3.188 -2.276 1.00 69.75 116 GLU A C 1
ATOM 924 O O . GLU A 1 116 ? -23.906 -4.230 -2.311 1.00 69.75 116 GLU A O 1
ATOM 929 N N . GLY A 1 117 ? -24.816 -2.554 -1.129 1.00 77.38 117 GLY A N 1
ATOM 930 C CA . GLY A 1 117 ? -24.390 -3.047 0.182 1.00 77.38 117 GLY A CA 1
ATOM 931 C C . GLY A 1 117 ? -24.285 -1.940 1.237 1.00 77.38 117 GLY A C 1
ATOM 932 O O . GLY A 1 117 ? -24.386 -0.762 0.891 1.00 77.38 117 GLY A O 1
ATOM 933 N N . PRO A 1 118 ? -24.091 -2.299 2.522 1.00 77.75 118 PRO A N 1
ATOM 934 C CA . PRO A 1 118 ? -23.848 -1.322 3.580 1.00 77.75 118 PRO A CA 1
ATOM 935 C C . PRO A 1 118 ? -22.544 -0.568 3.308 1.00 77.75 118 PRO A C 1
ATOM 937 O O . PRO A 1 118 ? -21.556 -1.166 2.874 1.00 77.75 118 PRO A O 1
ATOM 940 N N . THR A 1 119 ? -22.546 0.739 3.552 1.00 82.81 119 THR A N 1
ATOM 941 C CA . THR A 1 119 ? -21.365 1.587 3.396 1.00 82.81 119 THR A CA 1
ATOM 942 C C . THR A 1 119 ? -20.626 1.756 4.717 1.00 82.81 119 THR A C 1
ATOM 944 O O . THR A 1 119 ? -21.233 1.774 5.787 1.00 82.81 119 THR A O 1
ATOM 947 N N . ILE A 1 120 ? -19.304 1.883 4.632 1.00 76.88 120 ILE A N 1
ATOM 948 C CA . ILE A 1 120 ? -18.427 2.232 5.750 1.00 76.88 120 ILE A CA 1
ATOM 949 C C . ILE A 1 120 ? -17.507 3.394 5.349 1.00 76.88 120 ILE A C 1
ATOM 951 O O . ILE A 1 120 ? -17.230 3.575 4.154 1.00 76.88 120 ILE A O 1
ATOM 955 N N . PRO A 1 121 ? -17.023 4.184 6.322 1.00 72.88 121 PRO A N 1
ATOM 956 C CA . PRO A 1 121 ? -16.003 5.187 6.062 1.00 72.88 121 PRO A CA 1
ATOM 957 C C . PRO A 1 121 ? -14.639 4.519 5.838 1.00 72.88 121 PRO A C 1
ATOM 959 O O . PRO A 1 121 ? -14.177 3.721 6.655 1.00 72.88 121 PRO A O 1
ATOM 962 N N . TYR A 1 122 ? -13.972 4.884 4.746 1.00 76.56 122 TYR A N 1
ATOM 963 C CA . TYR A 1 122 ? -12.576 4.559 4.470 1.00 76.56 122 TYR A CA 1
ATOM 964 C C . TYR A 1 122 ? -11.718 5.809 4.664 1.00 76.56 122 TYR A C 1
ATOM 966 O O . TYR A 1 122 ? -11.990 6.852 4.069 1.00 76.56 122 TYR A O 1
ATOM 974 N N . THR A 1 123 ? -10.653 5.694 5.457 1.00 81.00 123 THR A N 1
ATOM 975 C CA . THR A 1 123 ? -9.628 6.738 5.571 1.00 81.00 123 THR A CA 1
ATOM 976 C C . THR A 1 123 ? -8.525 6.478 4.553 1.00 81.00 123 THR A C 1
ATOM 978 O O . THR A 1 123 ? -7.818 5.475 4.635 1.00 81.00 123 THR A O 1
ATOM 981 N N . VAL A 1 124 ? -8.377 7.384 3.592 1.00 80.25 124 VAL A N 1
ATOM 982 C CA . VAL A 1 124 ? -7.362 7.330 2.536 1.00 80.25 124 VAL A CA 1
ATOM 983 C C . VAL A 1 124 ? -6.348 8.421 2.815 1.00 80.25 124 VAL A C 1
ATOM 985 O O . VAL A 1 124 ? -6.723 9.583 2.921 1.00 80.25 124 VAL A O 1
ATOM 988 N N . LYS A 1 125 ? -5.071 8.064 2.928 1.00 80.56 125 LYS A N 1
ATOM 989 C CA . LYS A 1 125 ? -3.988 9.032 3.088 1.00 80.56 125 LYS A CA 1
ATOM 990 C C . LYS A 1 125 ? -3.106 8.992 1.847 1.00 80.56 125 LYS A C 1
ATOM 992 O O . LYS A 1 125 ? -2.543 7.945 1.538 1.00 80.56 125 LYS A O 1
ATOM 997 N N . VAL A 1 126 ? -3.050 10.105 1.130 1.00 81.69 126 VAL A N 1
ATOM 998 C CA . VAL A 1 126 ? -2.228 10.293 -0.067 1.00 81.69 126 VAL A CA 1
ATOM 999 C C . VAL A 1 126 ? -0.983 11.064 0.346 1.00 81.69 126 VAL A C 1
ATOM 1001 O O . VAL A 1 126 ? -1.069 11.979 1.157 1.00 81.69 126 VAL A O 1
ATOM 1004 N N . SER A 1 127 ? 0.176 10.656 -0.158 1.00 82.38 127 SER A N 1
ATOM 1005 C CA . SER A 1 127 ? 1.444 11.350 0.055 1.00 82.38 127 SER A CA 1
ATOM 1006 C C . SER A 1 127 ? 2.077 11.609 -1.300 1.00 82.38 127 SER A C 1
ATOM 1008 O O . SER A 1 127 ? 2.321 10.666 -2.056 1.00 82.38 127 SER A O 1
ATOM 1010 N N . THR A 1 128 ? 2.320 12.875 -1.601 1.00 82.62 128 THR A N 1
ATOM 1011 C CA . THR A 1 128 ? 2.916 13.322 -2.857 1.00 82.62 128 THR A CA 1
ATOM 1012 C C . THR A 1 128 ? 4.423 13.475 -2.655 1.00 82.62 128 THR A C 1
ATOM 1014 O O . THR A 1 128 ? 4.863 14.056 -1.664 1.00 82.62 128 THR A O 1
ATOM 1017 N N . GLY A 1 129 ? 5.233 12.919 -3.562 1.00 69.38 129 GLY A N 1
ATOM 1018 C CA . GLY A 1 129 ? 6.698 12.957 -3.447 1.00 69.38 129 GLY A CA 1
ATOM 1019 C C . GLY A 1 129 ? 7.270 14.381 -3.469 1.00 69.38 129 GLY A C 1
ATOM 1020 O O . GLY A 1 129 ? 6.598 15.319 -3.881 1.00 69.38 129 GLY A O 1
ATOM 1021 N N . ASP A 1 130 ? 8.533 14.541 -3.087 1.00 83.44 130 ASP A N 1
ATOM 1022 C CA . ASP A 1 130 ? 9.209 15.827 -2.835 1.00 83.44 130 ASP A CA 1
ATOM 1023 C C . ASP A 1 130 ? 9.850 16.506 -4.063 1.00 83.44 130 ASP A C 1
ATOM 1025 O O . ASP A 1 130 ? 10.398 17.601 -3.954 1.00 83.44 130 ASP A O 1
ATOM 1029 N N . GLY A 1 131 ? 9.776 15.889 -5.242 1.00 78.00 131 GLY A N 1
ATOM 1030 C CA . GLY A 1 131 ? 10.229 16.485 -6.500 1.00 78.00 131 GLY A CA 1
ATOM 1031 C C . GLY A 1 131 ? 9.410 17.714 -6.903 1.00 78.00 131 GLY A C 1
ATOM 1032 O O . GLY A 1 131 ? 8.189 17.719 -6.782 1.00 78.00 131 GLY A O 1
ATOM 1033 N N . GLU A 1 132 ? 10.089 18.732 -7.433 1.00 74.81 132 GLU A N 1
ATOM 1034 C CA . GLU A 1 132 ? 9.546 20.067 -7.748 1.00 74.81 132 GLU A CA 1
ATOM 1035 C C . GLU A 1 132 ? 8.270 20.043 -8.618 1.00 74.81 132 GLU A C 1
ATOM 1037 O O . GLU A 1 132 ? 7.376 20.861 -8.417 1.00 74.81 132 GLU A O 1
ATOM 1042 N N . ASP A 1 133 ? 8.134 19.041 -9.493 1.00 84.06 133 ASP 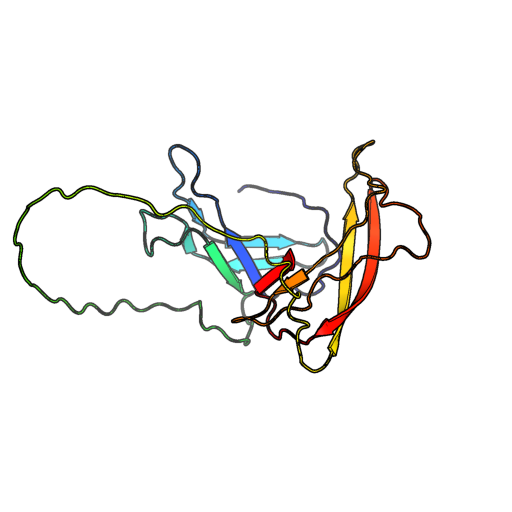A N 1
ATOM 1043 C CA . ASP A 1 133 ? 7.000 18.870 -10.415 1.00 84.06 133 ASP A CA 1
ATOM 1044 C C . ASP A 1 133 ? 6.086 17.674 -10.066 1.00 84.06 133 ASP A C 1
ATOM 1046 O O . ASP A 1 133 ? 5.295 17.226 -10.895 1.00 84.06 133 ASP A O 1
ATOM 1050 N N . ASN A 1 134 ? 6.183 17.112 -8.855 1.00 77.12 134 ASN A N 1
ATOM 1051 C CA . ASN A 1 134 ? 5.436 15.900 -8.481 1.00 77.12 134 ASN A CA 1
ATOM 1052 C C . ASN A 1 134 ? 3.952 16.140 -8.154 1.00 77.12 134 ASN A C 1
ATOM 1054 O O . ASN A 1 134 ? 3.209 15.177 -7.950 1.00 77.12 134 ASN A O 1
ATOM 1058 N N . GLY A 1 135 ? 3.526 17.400 -8.070 1.00 81.50 135 GLY A N 1
ATOM 1059 C CA . GLY A 1 135 ? 2.137 17.764 -7.812 1.00 81.50 135 GLY A CA 1
ATOM 1060 C C . GLY A 1 135 ? 1.203 17.489 -8.995 1.00 81.50 135 GLY A C 1
ATOM 1061 O O . GLY A 1 135 ? 1.633 17.276 -10.127 1.00 81.50 135 GLY A O 1
ATOM 1062 N N . THR A 1 136 ? -0.106 17.518 -8.745 1.00 79.88 136 THR A N 1
ATOM 1063 C CA . THR A 1 136 ? -1.123 17.417 -9.802 1.00 79.88 136 THR A CA 1
ATOM 1064 C C . THR A 1 136 ? -2.378 18.208 -9.467 1.00 79.88 136 THR A C 1
ATOM 1066 O O . THR A 1 136 ? -2.881 18.149 -8.348 1.00 79.88 136 THR A O 1
ATOM 1069 N N . ASP A 1 137 ? -2.900 18.923 -10.458 1.00 81.12 137 ASP A N 1
ATOM 1070 C CA . ASP A 1 137 ? -4.187 19.628 -10.453 1.00 81.12 137 ASP A CA 1
ATOM 1071 C C . ASP A 1 137 ? -5.324 18.788 -11.067 1.00 81.12 137 ASP A C 1
ATOM 1073 O O . ASP A 1 137 ? -6.466 19.235 -11.176 1.00 81.12 137 ASP A O 1
ATOM 1077 N N . SER A 1 138 ? -5.021 17.557 -11.489 1.00 76.88 138 SER A N 1
ATOM 1078 C CA . SER A 1 138 ? -5.996 16.656 -12.094 1.00 76.88 138 SER A CA 1
ATOM 1079 C C . SER A 1 138 ? -6.894 16.004 -11.043 1.00 76.88 138 SER A C 1
ATOM 1081 O O . SER A 1 138 ? -6.468 15.690 -9.934 1.00 76.88 138 SER A O 1
ATOM 1083 N N . ASN A 1 139 ? -8.137 15.701 -11.426 1.00 80.44 139 ASN A N 1
ATOM 1084 C CA . ASN A 1 139 ? -9.069 14.974 -10.564 1.00 80.44 139 ASN A CA 1
ATOM 1085 C C . ASN A 1 139 ? -8.565 13.555 -10.274 1.00 80.44 139 ASN A C 1
ATOM 1087 O O . ASN A 1 139 ? -8.523 12.702 -11.167 1.00 80.44 139 ASN A O 1
ATOM 1091 N N . VAL A 1 140 ? -8.265 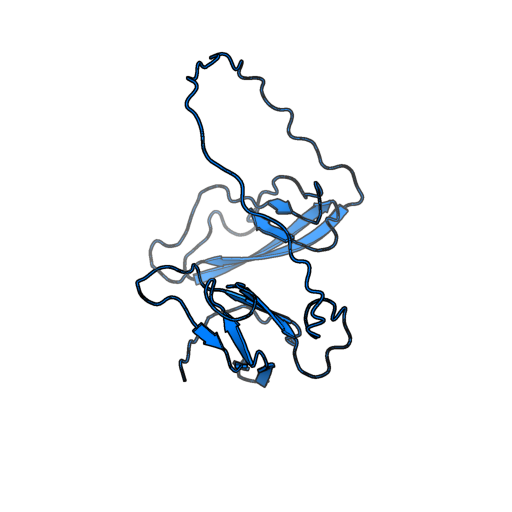13.284 -9.006 1.00 84.31 140 VAL A N 1
ATOM 1092 C CA . VAL A 1 140 ? -7.849 11.964 -8.530 1.00 84.31 140 VAL A CA 1
ATOM 1093 C C . VAL A 1 140 ? -9.062 11.201 -8.004 1.00 84.31 140 VAL A C 1
ATOM 1095 O O . VAL A 1 140 ? -9.921 11.748 -7.313 1.00 84.31 140 VAL A O 1
ATOM 1098 N N . TRP A 1 141 ? -9.147 9.916 -8.332 1.00 89.62 141 TRP A N 1
ATOM 1099 C CA . TRP A 1 141 ? -10.148 9.004 -7.793 1.00 89.62 141 TRP A CA 1
ATOM 1100 C C . TRP A 1 141 ? -9.495 7.684 -7.424 1.00 89.62 141 TRP A C 1
ATOM 1102 O O . TRP A 1 141 ? -8.443 7.342 -7.954 1.00 89.62 141 TRP A O 1
ATOM 1112 N N . ILE A 1 142 ? -10.152 6.942 -6.539 1.00 84.06 142 ILE A N 1
ATOM 1113 C CA . ILE A 1 142 ? -9.765 5.579 -6.199 1.00 84.06 142 ILE A CA 1
ATOM 1114 C C . ILE A 1 142 ? -10.950 4.632 -6.308 1.00 84.06 142 ILE A C 1
ATOM 1116 O O . ILE A 1 142 ? -12.112 5.035 -6.198 1.00 84.06 142 ILE A O 1
ATOM 1120 N N . ARG A 1 143 ? -10.672 3.348 -6.477 1.00 87.81 143 ARG A N 1
ATOM 1121 C CA . ARG A 1 143 ? -11.665 2.282 -6.381 1.00 87.81 143 ARG A CA 1
ATOM 1122 C C . ARG A 1 143 ? -11.078 1.120 -5.594 1.00 87.81 143 ARG A C 1
ATOM 1124 O O . ARG A 1 143 ? -10.084 0.516 -5.978 1.00 87.81 143 ARG A O 1
ATOM 1131 N N . ILE A 1 144 ? -11.724 0.786 -4.485 1.00 87.06 144 ILE A N 1
ATOM 1132 C CA . ILE A 1 144 ? -11.293 -0.284 -3.587 1.00 87.06 144 ILE A CA 1
ATOM 1133 C C . ILE A 1 144 ? -12.018 -1.567 -3.992 1.00 87.06 144 ILE A C 1
ATOM 1135 O O . ILE A 1 144 ? -13.243 -1.580 -4.114 1.00 87.06 144 ILE A O 1
ATOM 1139 N N . HIS A 1 145 ? -11.269 -2.649 -4.190 1.00 88.00 145 HIS A N 1
ATOM 1140 C CA . HIS A 1 145 ? -11.785 -3.968 -4.548 1.00 88.00 145 HIS A CA 1
ATOM 1141 C C . HIS A 1 145 ? -11.630 -4.946 -3.387 1.00 88.00 145 HIS A C 1
ATOM 1143 O O . HIS A 1 145 ? -10.565 -5.023 -2.775 1.00 88.00 145 HIS A O 1
ATOM 1149 N N . GLY A 1 146 ? -12.672 -5.733 -3.126 1.00 84.75 146 GLY A N 1
ATOM 1150 C CA . GLY A 1 146 ? -12.643 -6.863 -2.198 1.00 84.75 146 GLY A CA 1
ATOM 1151 C C . GLY A 1 146 ? -12.703 -8.211 -2.914 1.00 84.75 146 GLY A C 1
ATOM 1152 O O . GLY A 1 146 ? -12.521 -8.284 -4.132 1.00 84.75 146 GLY A O 1
ATOM 1153 N N . PRO A 1 147 ? -12.963 -9.312 -2.192 1.00 84.19 147 PRO A N 1
ATOM 1154 C CA . PRO A 1 147 ? -13.036 -10.635 -2.790 1.00 84.19 147 PRO A CA 1
ATOM 1155 C C . PRO A 1 147 ? -14.227 -10.750 -3.756 1.00 84.19 147 PRO A C 1
ATOM 1157 O O . PRO A 1 147 ? -15.316 -10.217 -3.521 1.00 84.19 147 PRO A O 1
ATOM 1160 N N . GLY A 1 148 ? -14.038 -11.493 -4.847 1.00 86.75 148 GLY A N 1
ATOM 1161 C CA . GLY A 1 148 ? -15.076 -11.702 -5.856 1.00 86.75 148 GLY A CA 1
ATOM 1162 C C . GLY A 1 148 ? -15.338 -10.451 -6.697 1.00 86.75 148 GLY A C 1
ATOM 1163 O O . GLY A 1 148 ? -14.436 -9.948 -7.356 1.00 86.75 148 GLY A O 1
ATOM 1164 N N . LYS A 1 149 ? -16.593 -9.984 -6.722 1.00 83.19 149 LYS A N 1
ATOM 1165 C CA . LYS A 1 149 ? -17.030 -8.799 -7.489 1.00 83.19 149 LYS A CA 1
ATOM 1166 C C . LYS A 1 149 ? -17.308 -7.575 -6.605 1.00 83.19 149 LYS A C 1
ATOM 1168 O O . LYS A 1 149 ? -17.895 -6.607 -7.083 1.00 83.19 149 LYS A O 1
ATOM 1173 N N . LYS A 1 150 ? -16.935 -7.623 -5.321 1.00 85.19 150 LYS A N 1
ATOM 1174 C CA . LYS A 1 150 ? -17.144 -6.506 -4.393 1.00 85.19 150 LYS A CA 1
ATOM 1175 C C . LYS A 1 150 ? -16.185 -5.363 -4.708 1.00 85.19 150 LYS A C 1
ATOM 1177 O O . LYS A 1 150 ? -14.982 -5.580 -4.830 1.00 85.19 150 LYS A O 1
ATOM 1182 N N . GLN A 1 151 ? -16.717 -4.152 -4.812 1.00 90.56 151 GLN A N 1
ATOM 1183 C CA . GLN A 1 151 ? -15.934 -2.937 -5.009 1.00 90.56 151 GLN A CA 1
ATOM 1184 C C . GLN A 1 151 ? -16.689 -1.715 -4.486 1.00 90.56 151 GLN A C 1
ATOM 1186 O O . GLN A 1 151 ? -17.912 -1.751 -4.382 1.00 90.56 151 GLN A O 1
ATOM 1191 N N . THR A 1 152 ? -15.984 -0.617 -4.228 1.00 83.81 152 THR A N 1
ATOM 1192 C CA . THR A 1 152 ? -16.591 0.652 -3.790 1.00 83.81 152 THR A CA 1
ATOM 1193 C C . THR A 1 152 ? -17.131 1.509 -4.935 1.00 83.81 152 THR A C 1
ATOM 1195 O O . THR A 1 152 ? -17.798 2.509 -4.675 1.00 83.81 152 THR A O 1
ATOM 1198 N N . GLY A 1 153 ? -16.834 1.156 -6.192 1.00 87.31 153 GLY A N 1
ATOM 1199 C CA . GLY A 1 153 ? -16.959 2.082 -7.323 1.00 87.31 153 GLY A CA 1
ATOM 1200 C C . GLY A 1 153 ? -15.894 3.184 -7.259 1.00 87.31 153 GLY A C 1
ATOM 1201 O O . GLY A 1 153 ? -15.063 3.186 -6.346 1.00 87.31 153 GLY A O 1
ATOM 1202 N N . ARG A 1 154 ? -15.894 4.098 -8.236 1.00 88.12 154 ARG A N 1
ATOM 1203 C CA . ARG A 1 154 ? -14.966 5.240 -8.241 1.00 88.12 154 ARG A CA 1
ATOM 1204 C C . ARG A 1 154 ? -15.337 6.232 -7.141 1.00 88.12 154 ARG A C 1
ATOM 1206 O O . ARG A 1 154 ? -16.502 6.601 -7.000 1.00 88.12 154 ARG A O 1
ATOM 1213 N N . LYS A 1 155 ? -14.341 6.655 -6.374 1.00 86.62 155 LYS A N 1
ATOM 1214 C CA . LYS A 1 155 ? -14.451 7.620 -5.282 1.00 86.62 155 LYS A CA 1
ATOM 1215 C C . LYS A 1 155 ? -13.452 8.733 -5.533 1.00 86.62 155 LYS A C 1
ATOM 1217 O O . LYS A 1 155 ? -12.252 8.494 -5.469 1.00 86.62 155 LYS A O 1
ATOM 1222 N N . PHE A 1 156 ? -13.955 9.912 -5.876 1.00 87.06 156 PHE A N 1
ATOM 1223 C CA . PHE A 1 156 ? -13.115 11.084 -6.086 1.00 87.06 156 PHE A CA 1
ATOM 1224 C C . PHE A 1 156 ? -12.530 11.553 -4.754 1.00 87.06 156 PHE A C 1
ATOM 1226 O O . PHE A 1 156 ? -13.205 11.520 -3.725 1.00 87.06 156 PHE A O 1
ATOM 1233 N N . LEU A 1 157 ? -11.257 11.935 -4.784 1.00 83.56 157 LEU A N 1
ATOM 1234 C CA . LEU A 1 157 ? -10.550 12.483 -3.637 1.00 83.56 157 LEU A CA 1
ATOM 1235 C C . LEU A 1 157 ? -10.700 14.001 -3.677 1.00 83.56 157 LEU A C 1
ATOM 1237 O O . LEU A 1 157 ? -9.972 14.693 -4.384 1.00 83.56 157 LEU A O 1
ATOM 1241 N N . GLU A 1 158 ? -11.704 14.504 -2.965 1.00 79.50 158 GLU A N 1
ATOM 1242 C CA . GLU A 1 158 ? -12.022 15.930 -2.937 1.00 79.50 158 GLU A CA 1
ATOM 1243 C C . GLU A 1 158 ? -11.149 16.658 -1.914 1.00 79.50 158 GLU A C 1
ATOM 1245 O O . GLU A 1 158 ? -11.209 16.395 -0.710 1.00 79.50 158 GLU A O 1
ATOM 1250 N N . LEU A 1 159 ? -10.324 17.581 -2.402 1.00 75.75 159 LEU A N 1
ATOM 1251 C CA . LEU A 1 159 ? -9.527 18.467 -1.564 1.00 75.75 159 LEU A CA 1
ATOM 1252 C C . LEU A 1 159 ? -10.418 19.591 -1.027 1.00 75.75 159 LEU A C 1
ATOM 1254 O O . LEU A 1 159 ? -11.117 20.262 -1.780 1.00 75.75 159 LEU A O 1
ATOM 1258 N N . VAL A 1 160 ? -10.396 19.798 0.291 1.00 69.00 160 VAL A N 1
ATOM 1259 C CA . VAL A 1 160 ? -11.225 20.826 0.951 1.00 69.00 160 VAL A CA 1
ATOM 1260 C C . VAL A 1 160 ? -10.443 22.121 1.191 1.00 69.00 160 VAL A C 1
ATOM 1262 O O . VAL A 1 160 ? -11.018 23.204 1.183 1.00 69.00 160 VAL A O 1
ATOM 1265 N N . GLN A 1 161 ? -9.135 22.015 1.435 1.00 62.78 161 GLN A N 1
ATOM 1266 C CA . GLN A 1 161 ? -8.273 23.141 1.831 1.00 62.78 161 GLN A CA 1
ATOM 1267 C C . GLN A 1 161 ? -7.239 23.520 0.763 1.00 62.78 161 GLN A C 1
ATOM 1269 O O . GLN A 1 161 ? -6.480 24.466 0.957 1.00 62.78 161 GLN A O 1
ATOM 1274 N N . GLN A 1 162 ? -7.183 22.771 -0.337 1.00 68.38 162 GLN A N 1
ATOM 1275 C CA . GLN A 1 162 ? -6.196 22.905 -1.404 1.00 68.38 162 GLN A CA 1
ATOM 1276 C C . GLN A 1 162 ? -6.886 22.706 -2.753 1.00 68.38 162 GLN A C 1
ATOM 1278 O O . GLN A 1 162 ? -7.919 22.046 -2.826 1.00 68.38 162 GLN A O 1
ATOM 1283 N N . GLU A 1 163 ? -6.315 23.266 -3.815 1.00 72.94 163 GLU A N 1
ATOM 1284 C CA . GLU A 1 163 ? -6.858 23.137 -5.177 1.00 72.94 163 GLU A CA 1
ATOM 1285 C C . GLU A 1 163 ? -6.180 22.015 -5.978 1.00 72.94 163 GLU A C 1
ATOM 1287 O O . GLU A 1 163 ? -6.698 21.588 -7.006 1.00 72.94 163 GLU A O 1
ATOM 1292 N N . ARG A 1 164 ? -5.027 21.528 -5.504 1.00 78.31 164 ARG A N 1
ATOM 1293 C CA . ARG A 1 164 ? -4.203 20.509 -6.158 1.00 78.31 164 ARG A CA 1
ATOM 1294 C C . ARG A 1 164 ? -3.386 19.726 -5.128 1.00 78.31 164 ARG A C 1
ATOM 1296 O O . ARG A 1 164 ? -3.199 20.196 -4.009 1.00 78.31 164 ARG A O 1
ATOM 1303 N N . PHE A 1 165 ? -2.880 18.563 -5.519 1.00 82.25 165 PHE A N 1
ATOM 1304 C CA . PHE A 1 165 ? -1.882 17.821 -4.749 1.00 82.25 165 PHE A CA 1
ATOM 1305 C C . PHE A 1 165 ? -0.516 18.486 -4.949 1.00 82.25 165 PHE A C 1
ATOM 1307 O O . PHE A 1 165 ? -0.098 18.679 -6.092 1.00 82.25 165 PHE A O 1
ATOM 1314 N N . GLU A 1 166 ? 0.167 18.859 -3.869 1.00 82.38 166 GLU A N 1
ATOM 1315 C CA . GLU A 1 166 ? 1.438 19.599 -3.908 1.00 82.38 166 GLU A CA 1
ATOM 1316 C C . GLU A 1 166 ? 2.635 18.669 -3.664 1.00 82.38 166 GLU A C 1
ATOM 1318 O O . GLU A 1 166 ? 2.502 17.664 -2.973 1.00 82.38 166 GLU A O 1
ATOM 1323 N N . PRO A 1 167 ? 3.841 18.980 -4.158 1.00 82.38 167 PRO A N 1
ATOM 1324 C CA . PRO A 1 167 ? 5.039 18.249 -3.760 1.00 82.38 167 PRO A CA 1
ATOM 1325 C C . PRO A 1 167 ? 5.236 18.204 -2.239 1.00 82.38 167 PRO A C 1
ATOM 1327 O O . PRO A 1 167 ? 5.012 19.192 -1.537 1.00 82.38 167 PRO A O 1
ATOM 1330 N N . SER A 1 168 ? 5.702 17.061 -1.730 1.00 79.19 168 SER A N 1
ATOM 1331 C CA . SER A 1 168 ? 5.946 16.813 -0.298 1.00 79.19 168 SER A CA 1
ATOM 1332 C C . SER A 1 168 ? 4.699 16.946 0.597 1.00 79.19 168 SER A C 1
ATOM 1334 O O . SER A 1 168 ? 4.800 17.086 1.819 1.00 79.19 168 SER A O 1
ATOM 1336 N N . SER A 1 169 ? 3.502 16.912 0.009 1.00 80.69 169 SER A N 1
ATOM 1337 C CA . SER A 1 169 ? 2.247 17.073 0.734 1.00 80.69 169 SER A CA 1
ATOM 1338 C C . SER A 1 169 ? 1.650 15.733 1.163 1.00 80.69 169 SER A C 1
ATOM 1340 O O . SER A 1 169 ? 1.985 14.665 0.639 1.00 80.69 169 SER A O 1
ATOM 1342 N N . VAL A 1 170 ? 0.787 15.781 2.179 1.00 80.56 170 VAL A N 1
ATOM 1343 C CA . VAL A 1 170 ? 0.108 14.600 2.703 1.00 80.56 170 VAL A CA 1
ATOM 1344 C C . VAL A 1 170 ? -1.343 14.929 3.029 1.00 80.56 170 VAL A C 1
ATOM 1346 O O . VAL A 1 170 ? -1.639 15.571 4.038 1.00 80.56 170 VAL A O 1
ATOM 1349 N N . GLU A 1 171 ? -2.261 14.412 2.222 1.00 82.25 171 GLU A N 1
ATOM 1350 C CA . GLU A 1 171 ? -3.695 14.663 2.333 1.00 82.25 171 GLU A CA 1
ATOM 1351 C C . GLU A 1 171 ? -4.412 13.438 2.895 1.00 82.25 171 GLU A C 1
ATOM 1353 O O . GLU A 1 171 ? -4.091 12.295 2.574 1.00 82.25 171 GLU A O 1
ATOM 1358 N N . THR A 1 172 ? -5.405 13.660 3.756 1.00 79.75 172 THR A N 1
ATOM 1359 C CA . THR A 1 172 ? -6.234 12.587 4.318 1.00 79.75 172 THR A CA 1
ATOM 1360 C C . THR A 1 172 ? -7.694 12.815 3.958 1.00 79.75 172 THR A C 1
ATOM 1362 O O . THR A 1 172 ? -8.265 13.849 4.292 1.00 79.75 172 THR A O 1
ATOM 1365 N N . PHE A 1 173 ? -8.304 11.824 3.316 1.00 81.94 173 PHE A N 1
ATOM 1366 C CA . PHE A 1 173 ? -9.690 11.827 2.867 1.00 81.94 173 PHE A CA 1
ATOM 1367 C C . PHE A 1 173 ? -10.491 10.791 3.652 1.00 81.94 173 PHE A C 1
ATOM 1369 O O . PHE A 1 173 ? -10.023 9.677 3.892 1.00 81.94 173 PHE A O 1
ATOM 1376 N N . SER A 1 174 ? -11.720 11.145 4.020 1.00 80.06 174 SER A N 1
ATOM 1377 C CA . SER A 1 174 ? -12.707 10.206 4.549 1.00 80.06 174 SER A CA 1
ATOM 1378 C C . SER A 1 174 ? -13.776 10.002 3.487 1.00 80.06 174 SER A C 1
ATOM 1380 O O . SER A 1 174 ? -14.579 10.900 3.249 1.00 80.06 174 SER A O 1
ATOM 1382 N N . ILE A 1 175 ? -13.776 8.840 2.837 1.00 82.25 175 ILE A N 1
ATOM 1383 C CA . ILE A 1 175 ? -14.717 8.525 1.758 1.00 82.25 175 ILE A CA 1
ATOM 1384 C C . ILE A 1 175 ? -15.686 7.432 2.200 1.00 82.25 175 ILE A C 1
ATOM 1386 O O . ILE A 1 175 ? -15.292 6.455 2.833 1.00 82.25 175 ILE A O 1
ATOM 1390 N N . GLU A 1 176 ? -16.955 7.557 1.831 1.00 83.31 176 GLU A N 1
ATOM 1391 C CA . GLU A 1 176 ? -17.935 6.498 2.069 1.00 83.31 176 GLU A CA 1
ATOM 1392 C C . GLU A 1 176 ? -18.015 5.553 0.869 1.00 83.31 176 GLU A C 1
ATOM 1394 O O . GLU A 1 176 ? -18.195 5.972 -0.282 1.00 83.31 176 GLU A O 1
ATOM 1399 N N . GLY A 1 177 ? -17.900 4.252 1.124 1.00 83.62 177 GLY A N 1
ATOM 1400 C CA . GLY A 1 177 ? -17.971 3.212 0.100 1.00 83.62 177 GLY A CA 1
ATOM 1401 C C . GLY A 1 177 ? -18.593 1.934 0.642 1.00 83.62 177 GLY A C 1
ATOM 1402 O O . GLY A 1 177 ? -18.632 1.731 1.850 1.00 83.62 177 GLY A O 1
ATOM 1403 N N . VAL A 1 178 ? -19.094 1.078 -0.251 1.00 87.25 178 VAL A N 1
ATOM 1404 C CA . VAL A 1 178 ? -19.613 -0.246 0.127 1.00 87.25 178 VAL A CA 1
ATOM 1405 C C . VAL A 1 178 ? -18.536 -1.039 0.851 1.00 87.25 178 VAL A C 1
ATOM 1407 O O . VAL A 1 178 ? -17.402 -1.080 0.379 1.00 87.25 178 VAL A O 1
ATOM 1410 N N . ASP A 1 179 ? -18.905 -1.709 1.941 1.00 87.38 179 ASP A N 1
ATOM 1411 C CA . ASP A 1 179 ? -18.003 -2.592 2.670 1.00 87.38 179 ASP A CA 1
ATOM 1412 C C . ASP A 1 179 ? -17.576 -3.787 1.801 1.00 87.38 179 ASP A C 1
ATOM 1414 O O . ASP A 1 179 ? -18.304 -4.770 1.582 1.00 87.38 179 ASP A O 1
ATOM 1418 N N . VAL A 1 180 ? -16.351 -3.692 1.285 1.00 83.94 180 VAL A N 1
ATOM 1419 C CA . VAL A 1 180 ? -15.738 -4.746 0.477 1.00 83.94 180 VAL A CA 1
ATOM 1420 C C . VAL A 1 180 ? -15.200 -5.908 1.320 1.00 83.94 180 VAL A C 1
ATOM 1422 O O . VAL A 1 180 ? -14.805 -6.932 0.757 1.00 83.94 180 VAL A O 1
ATOM 1425 N N . GLY A 1 181 ? -15.221 -5.789 2.650 1.00 83.44 181 GLY A N 1
ATOM 1426 C CA . GLY A 1 181 ? -14.555 -6.693 3.575 1.00 83.44 181 GLY A CA 1
ATOM 1427 C C . GLY A 1 181 ? -13.038 -6.594 3.435 1.00 83.44 181 GLY A C 1
ATOM 1428 O O . GLY A 1 181 ? -12.442 -5.530 3.587 1.00 83.44 181 GLY A O 1
ATOM 1429 N N . GLU A 1 182 ? -12.391 -7.715 3.123 1.00 82.44 182 GLU A N 1
ATOM 1430 C CA . GLU A 1 182 ? -10.945 -7.751 2.902 1.00 82.44 182 GLU A CA 1
ATOM 1431 C C . GLU A 1 182 ? -10.553 -6.981 1.629 1.00 82.44 182 GLU A C 1
ATOM 1433 O O . GLU A 1 182 ? -10.887 -7.391 0.520 1.00 82.44 182 GLU A O 1
ATOM 1438 N N . ILE A 1 183 ? -9.773 -5.908 1.758 1.00 85.75 183 ILE A N 1
ATOM 1439 C CA . ILE A 1 183 ? -9.254 -5.171 0.598 1.00 85.75 183 ILE A CA 1
ATOM 1440 C C . ILE A 1 183 ? -8.240 -6.041 -0.162 1.00 85.75 183 ILE A C 1
ATOM 1442 O O . ILE A 1 183 ? -7.219 -6.464 0.383 1.00 85.75 183 ILE A O 1
ATOM 1446 N N . ARG A 1 184 ? -8.515 -6.297 -1.443 1.00 85.19 184 ARG A N 1
ATOM 1447 C CA . ARG A 1 184 ? -7.690 -7.097 -2.360 1.00 85.19 184 ARG A CA 1
ATOM 1448 C C . ARG A 1 184 ? -6.829 -6.241 -3.280 1.00 85.19 184 ARG A C 1
ATOM 1450 O O . ARG A 1 184 ? -5.693 -6.624 -3.556 1.00 85.19 184 ARG A O 1
ATOM 1457 N N . SER A 1 185 ? -7.351 -5.108 -3.739 1.00 80.00 185 SER A N 1
ATOM 1458 C CA . SER A 1 185 ? -6.617 -4.138 -4.555 1.00 80.00 185 SER A CA 1
ATOM 1459 C C . SER A 1 185 ? -7.262 -2.756 -4.493 1.00 80.00 185 SER A C 1
ATOM 1461 O O . SER A 1 185 ? -8.425 -2.623 -4.109 1.00 80.00 185 SER A O 1
ATOM 1463 N N . ILE A 1 186 ? -6.498 -1.743 -4.892 1.00 82.94 186 ILE A N 1
ATOM 1464 C CA . ILE A 1 186 ? -6.962 -0.371 -5.090 1.00 82.94 186 ILE A CA 1
ATOM 1465 C C . ILE A 1 186 ? -6.525 0.032 -6.503 1.00 82.94 186 ILE A C 1
ATOM 1467 O O . ILE A 1 186 ? -5.370 -0.206 -6.862 1.00 82.94 186 ILE A O 1
ATOM 1471 N N . GLU A 1 187 ? -7.474 0.525 -7.298 1.00 85.94 187 GLU A N 1
ATOM 1472 C CA . GLU A 1 187 ? -7.278 1.139 -8.624 1.00 85.94 187 GLU A CA 1
ATOM 1473 C C . GLU A 1 187 ? -7.303 2.661 -8.491 1.00 85.94 187 GLU A C 1
ATOM 1475 O O . GLU A 1 187 ? -8.199 3.152 -7.759 1.00 85.94 187 GLU A O 1
#